Protein 6MRO (pdb70)

B-factor: mean 30.28, std 10.85, range [14.59, 84.34]

Radius of gyration: 15.52 Å; Cα contacts (8 Å, |Δi|>4): 409; chains: 1; bounding box: 37×38×37 Å

Nearest PDB structures (foldseek):
  6mro-assembly1_A  TM=1.005E+00  e=1.263E-43  Methanosarcina acetivorans C2A
  8gdu-assembly1_A  TM=9.891E-01  e=3.083E-35  Methanosarcina acetivorans C2A
  4nec-assembly4_D  TM=8.904E-01  e=1.728E-18  Streptomyces lasalocidi
  4nec-assembly3_C  TM=8.830E-01  e=1.356E-18  Streptomyces lasalocidi
  7qos-assembly2_B  TM=8.109E-01  e=2.932E-10  Aquifex aeolicus VF5

InterPro domains:
  IPR008854 TPMT family [PS51585] (1-195)
  IPR029063 S-adenosyl-L-methionine-dependent methyltransferase superfamily [G3DSA:3.40.50.150] (1-187)
  IPR029063 S-adenosyl-L-methionine-dependent methyltransferase superfamily [SSF53335] (2-174)
  IPR041698 Methyltransferase domain 25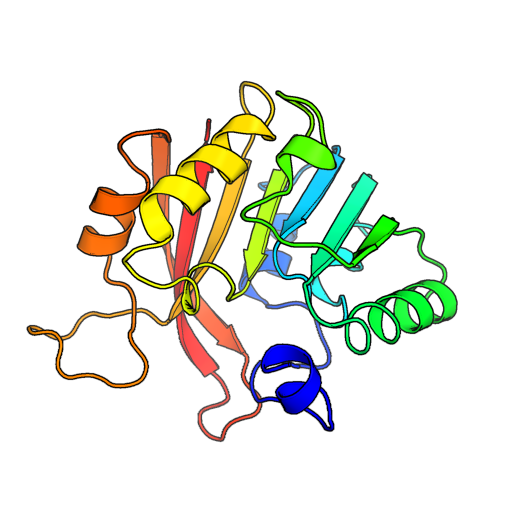 [PF13649] (37-132)

Secondary structure (DSSP, 8-state):
-HHHHHTSS--TT--SS--HHHHHHHHTT-S-SSEEEEET-TTSHHHHHHHTTT-EEEEEES-HHHHHHHHHHHHHTT---EEEE--GGGGGGTS-SS-EEEEEEESSGGGS-HHHHHHHHHHHHHHEEEEEEEEEEEEB--SSSS--SS--B-HHHHHHHHTTTSEEEEEEEEEEE-SSSS-EEEEEEEEEE-

Sequence (194 aa):
MFWDEVYKGTPPWDIDDHPQPAFQALIESGEIRPGRALDIGCGRGENAIMMLLAKKNGCDVTGIDLAKRAISSDAKAKAIERHVKVNFIVGNVLEMDQLFTEDEFDIVIDSGLFHVITDEEERLLFTRHVHKVLKEEGGKYFMLCFSDKEPGEYELPRRRASKAEIESTFSSPLFNIIYIKDVIFDSLLNPGRRQAYLLSATK

Structure (mmCIF, N/CA/C/O backbone):
data_6MRO
#
_entry.id   6MRO
#
_cell.length_a   40.990
_cell.length_b   40.990
_cell.length_c   104.850
_cell.angle_alpha   90.00
_cell.angle_beta   90.00
_cell.angle_gamma   90.00
#
_symmetry.space_group_name_H-M   'P 43'
#
loop_
_entity.id
_entity.type
_entity.pdbx_description
1 polymer 'methyl transferase from Methanosarcina acetivorans'
2 non-polymer S-ADENOSYL-L-HOMOCYSTEINE
3 non-polymer 'CALCIUM ION'
4 non-polymer 'CHLORIDE ION'
5 water water
#
loop_
_atom_site.group_PDB
_atom_site.id
_atom_site.type_symbol
_atom_site.label_atom_id
_atom_site.label_alt_id
_atom_site.label_comp_id
_atom_site.label_asym_id
_atom_site.label_entity_id
_atom_site.label_seq_id
_atom_site.pdbx_PDB_ins_code
_atom_site.Cartn_x
_atom_site.Cartn_y
_atom_site.Cartn_z
_atom_site.occupancy
_atom_site.B_iso_or_equiv
_atom_site.auth_seq_id
_atom_site.auth_comp_id
_atom_site.auth_asym_id
_atom_site.auth_atom_id
_atom_site.pdbx_PDB_model_num
ATOM 1 N N . MET A 1 1 ? 33.219 1.877 11.984 1.00 38.26 1 MET A N 1
ATOM 2 C CA . MET A 1 1 ? 32.156 1.188 12.654 1.00 37.83 1 MET A CA 1
ATOM 3 C C . MET A 1 1 ? 32.043 -0.234 12.198 1.00 35.38 1 MET A C 1
ATOM 4 O O . MET A 1 1 ? 32.714 -0.613 1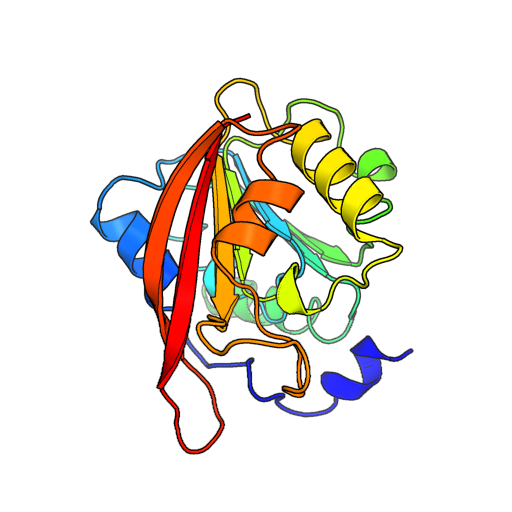1.288 1.00 33.76 1 MET A O 1
ATOM 9 N N . PHE A 1 2 ? 30.905 -0.796 12.529 1.00 33.43 2 PHE A N 1
ATOM 10 C CA . PHE A 1 2 ? 30.692 -2.224 12.298 1.00 32.19 2 PHE A CA 1
ATOM 11 C C . PHE A 1 2 ? 30.822 -2.634 10.832 1.00 31.54 2 PHE A C 1
ATOM 12 O O . PHE A 1 2 ? 31.508 -3.609 10.500 1.00 29.28 2 PHE A O 1
ATOM 20 N N . TRP A 1 3 ? 30.166 -1.905 9.937 1.00 26.06 3 TRP A N 1
ATOM 21 C CA . TRP A 1 3 ? 30.193 -2.302 8.543 1.00 22.27 3 TRP A CA 1
ATOM 2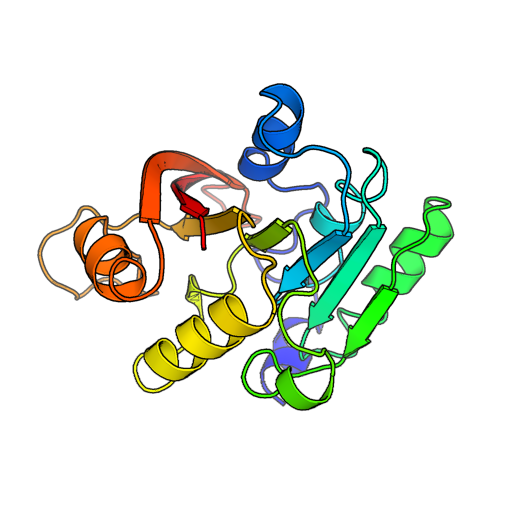2 C C . TRP A 1 3 ? 31.512 -1.983 7.852 1.00 22.62 3 TRP A C 1
ATOM 23 O O . TRP A 1 3 ? 31.868 -2.678 6.897 1.00 24.40 3 TRP A O 1
ATOM 34 N N . ASP A 1 4 ? 32.270 -0.988 8.323 1.00 24.08 4 ASP A N 1
ATOM 35 C CA . ASP A 1 4 ? 33.627 -0.854 7.809 1.00 24.58 4 ASP A CA 1
ATOM 36 C C . ASP A 1 4 ? 34.472 -2.069 8.172 1.00 25.59 4 ASP A C 1
ATOM 37 O O . ASP A 1 4 ? 35.343 -2.480 7.395 1.00 24.91 4 ASP A O 1
ATOM 42 N N . GLU A 1 5 ? 34.229 -2.660 9.344 1.00 26.52 5 GLU A N 1
ATOM 43 C CA . GLU A 1 5 ? 35.044 -3.793 9.775 1.00 29.91 5 GLU A CA 1
ATOM 44 C C . GLU A 1 5 ? 34.866 -4.992 8.848 1.00 28.93 5 GLU A C 1
ATOM 45 O O . GLU A 1 5 ? 35.842 -5.664 8.489 1.00 25.05 5 GLU A O 1
ATOM 51 N N . VAL A 1 6 ? 33.626 -5.284 8.451 1.00 25.32 6 VAL A N 1
ATOM 52 C CA . VAL A 1 6 ? 33.405 -6.485 7.663 1.00 23.86 6 VAL A CA 1
ATOM 53 C C . VAL A 1 6 ? 33.970 -6.351 6.258 1.00 22.79 6 VAL A C 1
ATOM 54 O O . VAL A 1 6 ? 34.301 -7.364 5.634 1.00 25.26 6 VAL A O 1
ATOM 58 N N . TYR A 1 7 ? 34.157 -5.135 5.753 1.00 22.06 7 TYR A N 1
ATOM 59 C CA . TYR A 1 7 ? 34.725 -4.981 4.421 1.00 21.92 7 TYR A CA 1
ATOM 60 C C . TYR A 1 7 ? 36.245 -4.871 4.433 1.00 24.52 7 TYR A C 1
ATOM 61 O O . TYR A 1 7 ? 36.844 -4.587 3.389 1.00 23.56 7 TYR A O 1
ATOM 70 N N . LYS A 1 8 ? 36.877 -5.140 5.580 1.00 24.49 8 LYS A N 1
ATOM 71 C CA . LYS A 1 8 ? 38.327 -5.329 5.667 1.00 25.90 8 LYS A CA 1
ATOM 72 C C . LYS A 1 8 ? 38.666 -6.762 5.243 1.00 33.36 8 LYS A C 1
ATOM 73 O O . LYS A 1 8 ? 39.120 -7.603 6.021 1.00 31.47 8 LYS A O 1
ATOM 79 N N . GLY A 1 9 ? 38.437 -7.033 3.963 1.00 36.85 9 GLY A N 1
ATOM 80 C CA . GLY A 1 9 ? 38.503 -8.385 3.449 1.00 35.87 9 GLY A CA 1
ATOM 81 C C . GLY A 1 9 ? 37.287 -8.663 2.588 1.00 35.80 9 GLY A C 1
ATOM 82 O O . GLY A 1 9 ? 36.702 -7.733 2.031 1.00 29.47 9 GLY A O 1
ATOM 83 N N . THR A 1 10 ? 36.883 -9.928 2.491 1.00 31.26 10 THR A N 1
ATOM 84 C CA . THR A 1 10 ? 35.827 -10.352 1.575 1.00 24.77 10 THR A CA 1
ATOM 85 C C . THR A 1 10 ? 34.799 -11.149 2.367 1.00 23.39 10 THR A C 1
ATOM 86 O O . THR A 1 10 ? 34.987 -12.358 2.594 1.00 24.67 10 THR A O 1
ATOM 90 N N . PRO A 1 11 ? 33.706 -10.520 2.786 1.00 21.25 11 PRO A N 1
ATOM 91 C CA . PRO A 1 11 ? 32.702 -11.210 3.608 1.00 20.22 11 PRO A CA 1
ATOM 92 C C . PRO A 1 11 ? 31.918 -12.211 2.779 1.00 19.38 11 PRO A C 1
ATOM 93 O O . PRO A 1 11 ? 31.961 -12.170 1.542 1.00 19.10 11 PRO A O 1
ATOM 97 N N . PRO A 1 12 ? 31.177 -13.114 3.425 1.00 20.40 12 PRO A N 1
ATOM 98 C CA . PRO A 1 12 ? 30.624 -14.273 2.698 1.00 21.35 12 PRO A CA 1
ATOM 99 C C . PRO A 1 12 ? 29.652 -13.939 1.584 1.00 21.86 12 PRO A C 1
ATOM 100 O O . PRO A 1 12 ? 29.542 -14.727 0.634 1.00 22.22 12 PRO A O 1
ATOM 104 N N . TRP A 1 13 ? 28.939 -12.808 1.660 1.00 17.49 13 TRP A N 1
ATOM 105 C CA . TRP A 1 13 ? 28.013 -12.420 0.596 1.00 16.79 13 TRP A CA 1
ATOM 106 C C . TRP A 1 13 ? 28.713 -11.738 -0.575 1.00 19.13 13 TRP A C 1
ATOM 107 O O . TRP A 1 13 ? 28.069 -11.479 -1.606 1.00 17.63 13 TRP A O 1
ATOM 118 N N . ASP A 1 14 ? 30.006 -11.431 -0.442 1.00 18.80 14 ASP A N 1
ATOM 119 C CA . ASP A 1 14 ? 30.678 -10.543 -1.386 1.00 18.29 14 ASP A CA 1
ATOM 120 C C . ASP A 1 14 ? 31.194 -11.340 -2.585 1.00 18.24 14 ASP A C 1
ATOM 121 O O . ASP A 1 14 ? 32.388 -11.451 -2.843 1.00 21.63 14 ASP A O 1
ATOM 126 N N . ILE A 1 15 ? 30.237 -11.903 -3.333 1.00 19.69 15 ILE A N 1
ATOM 127 C CA . ILE A 1 15 ? 30.561 -12.712 -4.503 1.00 20.80 15 ILE A CA 1
ATOM 128 C C . ILE A 1 15 ? 30.982 -11.820 -5.667 1.00 19.03 15 ILE A C 1
ATOM 129 O O . ILE A 1 15 ? 30.693 -10.621 -5.708 1.00 23.74 15 ILE A O 1
ATOM 134 N N A ASP A 1 16 ? 31.678 -12.425 -6.633 0.80 22.39 16 ASP A N 1
ATOM 135 N N B ASP A 1 16 ? 31.677 -12.432 -6.632 0.20 21.82 16 ASP A N 1
ATOM 136 C CA A ASP A 1 16 ? 32.259 -11.712 -7.762 0.80 23.36 16 ASP A CA 1
ATOM 137 C CA B ASP A 1 16 ? 32.269 -11.750 -7.776 0.20 23.71 16 ASP A CA 1
ATOM 138 C C A ASP A 1 16 ? 31.322 -11.641 -8.958 0.80 23.08 16 ASP A C 1
ATOM 139 C C B ASP A 1 16 ? 31.320 -11.644 -8.963 0.20 22.40 16 ASP A C 1
ATOM 140 O O A ASP A 1 16 ? 31.790 -11.527 -10.095 0.80 22.53 16 ASP A O 1
ATOM 141 O O B ASP A 1 16 ? 31.781 -11.496 -10.100 0.20 22.77 16 ASP A O 1
ATOM 150 N N . HIS A 1 17 ? 30.016 -11.726 -8.730 1.00 20.63 17 HIS A N 1
ATOM 151 C CA . HIS A 1 17 ? 29.033 -11.669 -9.800 1.00 22.72 17 HIS A CA 1
ATOM 152 C C . HIS A 1 17 ? 27.713 -11.209 -9.192 1.00 18.57 17 HIS A C 1
ATOM 153 O O . HIS A 1 17 ? 27.553 -11.217 -7.966 1.00 18.98 17 HIS A O 1
ATOM 160 N N . PRO A 1 18 ? 26.754 -10.787 -10.013 1.00 19.08 18 PRO A N 1
ATOM 161 C CA . PRO A 1 18 ? 25.428 -10.473 -9.473 1.00 18.01 18 PRO A CA 1
ATOM 162 C C . PRO A 1 18 ? 24.789 -11.729 -8.915 1.00 17.96 18 PRO A C 1
ATOM 163 O O . PRO A 1 18 ? 25.089 -12.839 -9.349 1.00 18.30 18 PRO A O 1
ATOM 167 N N . GLN A 1 19 ? 23.902 -11.547 -7.938 1.00 18.53 19 GLN A N 1
ATOM 168 C CA . GLN A 1 19 ? 23.151 -12.686 -7.430 1.00 16.50 19 GLN A CA 1
ATOM 169 C C . GLN A 1 19 ? 22.277 -13.270 -8.539 1.00 17.25 19 GLN A C 1
ATOM 170 O O . GLN A 1 19 ? 21.613 -12.521 -9.265 1.00 19.36 19 GLN A O 1
ATOM 176 N N . PRO A 1 20 ? 22.245 -14.596 -8.685 1.00 17.96 20 PRO A N 1
ATOM 177 C CA . PRO A 1 20 ? 21.430 -15.179 -9.762 1.00 21.31 20 PRO A CA 1
ATOM 178 C C . PRO A 1 20 ? 19.965 -14.799 -9.682 1.00 21.97 20 PRO A C 1
ATOM 179 O O . PRO A 1 20 ? 19.336 -14.607 -10.731 1.00 21.44 20 PRO A O 1
ATOM 183 N N . ALA A 1 21 ? 19.407 -14.649 -8.478 1.00 19.95 21 ALA A N 1
ATOM 184 C CA . ALA A 1 21 ? 17.991 -14.295 -8.376 1.00 23.79 21 ALA A CA 1
ATOM 185 C C . ALA A 1 21 ? 17.707 -12.961 -9.052 1.00 21.90 21 ALA A C 1
ATOM 186 O O . ALA A 1 21 ? 16.659 -12.786 -9.684 1.00 21.47 21 ALA A O 1
ATOM 188 N N . PHE A 1 22 ? 18.641 -12.008 -8.951 1.00 17.68 22 PHE A N 1
ATOM 189 C CA . PHE A 1 22 ? 18.430 -10.720 -9.603 1.00 19.14 22 PHE A CA 1
ATOM 190 C C . PHE A 1 22 ? 18.747 -10.775 -11.096 1.00 21.80 22 PHE A C 1
ATOM 191 O O . PHE A 1 22 ? 18.075 -10.101 -11.886 1.00 21.12 22 PHE A O 1
ATOM 199 N N . GLN A 1 23 ? 19.743 -11.570 -11.505 1.00 20.29 23 GLN A N 1
ATOM 200 C CA . GLN A 1 23 ? 19.962 -11.797 -12.933 1.00 21.83 23 GLN A CA 1
ATOM 201 C C . GLN A 1 23 ? 18.721 -12.394 -13.583 1.00 19.73 23 GLN A C 1
ATOM 202 O O . GLN A 1 23 ? 18.366 -12.042 -14.718 1.00 22.71 23 GLN A O 1
ATOM 208 N N . ALA A 1 24 ? 18.023 -13.265 -12.855 1.00 19.70 24 ALA A N 1
ATOM 209 C CA . ALA A 1 24 ? 16.844 -13.925 -13.403 1.00 21.72 24 ALA A CA 1
ATOM 210 C C . ALA A 1 24 ? 15.680 -12.953 -13.550 1.00 22.64 24 ALA A C 1
ATOM 211 O O . ALA A 1 24 ? 14.818 -13.146 -14.417 1.00 22.32 24 ALA A O 1
ATOM 213 N N . LEU A 1 25 ? 15.640 -11.912 -12.710 1.00 20.28 25 LEU A N 1
ATOM 214 C CA . LEU A 1 25 ? 14.617 -10.878 -12.844 1.00 20.64 25 LEU A CA 1
ATOM 215 C C . LEU A 1 25 ? 14.810 -10.086 -14.124 1.00 20.38 25 LEU A C 1
ATOM 216 O O . LEU A 1 25 ? 13.839 -9.582 -14.698 1.00 21.05 25 LEU A O 1
ATOM 221 N N . ILE A 1 26 ? 16.050 -9.964 -14.585 1.00 19.87 26 ILE A N 1
ATOM 222 C CA . ILE A 1 26 ? 16.273 -9.368 -15.893 1.00 22.22 26 ILE A CA 1
ATOM 223 C C . ILE A 1 26 ? 15.805 -10.320 -16.986 1.00 22.16 26 ILE A C 1
ATOM 224 O O . ILE A 1 26 ? 15.069 -9.926 -17.900 1.00 23.08 26 ILE A O 1
ATOM 229 N N . GLU A 1 27 ? 16.200 -11.594 -16.883 1.00 22.99 27 GLU A N 1
ATOM 230 C CA . GLU A 1 27 ? 15.825 -12.580 -17.890 1.00 30.14 27 GLU A CA 1
ATOM 231 C C . GLU A 1 27 ? 14.318 -12.730 -18.011 1.00 28.37 27 GLU A C 1
ATOM 232 O O . GLU A 1 27 ? 13.815 -13.023 -19.098 1.00 27.33 27 GLU A O 1
ATOM 238 N N . SER A 1 28 ? 13.584 -12.567 -16.913 1.00 23.88 28 SER A N 1
ATOM 239 C CA . SER A 1 28 ? 12.147 -12.824 -16.939 1.00 24.66 28 SER A CA 1
ATOM 240 C C . SER A 1 28 ? 11.340 -11.613 -17.376 1.00 24.84 28 SER A C 1
ATOM 241 O O . SER A 1 28 ? 10.119 -11.724 -17.505 1.00 26.42 28 SER A O 1
ATOM 244 N N . GLY A 1 29 ? 11.985 -10.475 -17.625 1.00 24.21 29 GLY A N 1
ATOM 245 C CA . GLY A 1 29 ? 11.274 -9.259 -17.970 1.00 24.42 29 GLY A CA 1
ATOM 246 C C . GLY A 1 29 ? 10.686 -8.517 -16.790 1.00 23.40 29 GLY A C 1
ATOM 247 O O . GLY A 1 29 ? 9.927 -7.560 -16.994 1.00 24.40 29 GLY A O 1
ATOM 248 N N . GLU A 1 30 ? 11.002 -8.931 -15.561 1.00 22.32 30 GLU A N 1
ATOM 249 C CA . GLU A 1 30 ? 10.394 -8.303 -14.391 1.00 21.63 30 GLU A CA 1
ATOM 250 C C . GLU A 1 30 ? 11.073 -6.994 -14.024 1.00 22.24 30 GLU A C 1
ATOM 251 O O . GLU A 1 30 ? 10.427 -6.089 -13.473 1.00 22.21 30 GLU A O 1
ATOM 257 N N . ILE A 1 31 ? 12.371 -6.888 -14.281 1.00 22.82 31 ILE A N 1
ATOM 258 C CA . ILE A 1 31 ? 13.102 -5.642 -14.092 1.00 22.18 31 ILE A CA 1
ATOM 259 C C . ILE A 1 31 ? 13.224 -5.006 -15.468 1.00 26.08 31 ILE A C 1
ATOM 260 O O . ILE A 1 31 ? 13.869 -5.554 -16.371 1.00 23.96 31 ILE A O 1
ATOM 265 N N . ARG A 1 32 ? 12.540 -3.881 -15.645 1.00 23.89 32 ARG A N 1
ATOM 266 C CA . ARG A 1 32 ? 12.480 -3.140 -16.888 1.00 23.03 32 ARG A CA 1
ATOM 267 C C . ARG A 1 32 ? 13.184 -1.809 -16.708 1.00 21.42 32 ARG A C 1
ATOM 268 O O . ARG A 1 32 ? 13.305 -1.325 -15.581 1.00 23.91 32 ARG A O 1
ATOM 276 N N . PRO A 1 33 ? 13.680 -1.196 -17.782 1.00 22.18 33 PRO A N 1
ATOM 277 C CA . PRO A 1 33 ? 14.437 0.057 -17.630 1.00 22.00 33 PRO A CA 1
ATOM 278 C C . PRO A 1 33 ? 13.663 1.110 -16.850 1.00 22.87 33 PRO A C 1
ATOM 279 O O . PRO A 1 33 ? 12.481 1.367 -17.110 1.00 25.61 33 PRO A O 1
ATOM 283 N N . GLY A 1 34 ? 14.342 1.692 -15.869 1.00 22.46 34 GLY A N 1
ATOM 284 C CA . GLY A 1 34 ? 13.812 2.800 -15.093 1.00 21.24 34 GLY A CA 1
ATOM 285 C C . GLY A 1 34 ? 14.870 3.223 -14.094 1.00 21.68 34 GLY A C 1
ATOM 286 O O . GLY A 1 34 ? 16.030 2.807 -14.189 1.00 20.52 34 GLY A O 1
ATOM 287 N N . ARG A 1 35 ? 14.463 4.022 -13.110 1.00 20.50 35 ARG A N 1
ATOM 288 C CA . ARG A 1 35 ? 15.388 4.466 -12.070 1.00 20.86 35 ARG A CA 1
ATOM 289 C C . ARG A 1 35 ? 15.400 3.439 -10.943 1.00 20.53 35 ARG A C 1
ATOM 290 O O . ARG A 1 35 ? 14.349 3.097 -10.401 1.00 21.67 35 ARG A O 1
ATOM 298 N N . ALA A 1 36 ? 16.587 2.948 -10.588 1.00 19.44 36 ALA A N 1
ATOM 299 C CA . ALA A 1 36 ? 16.678 1.838 -9.645 1.00 19.26 36 ALA A CA 1
ATOM 300 C C . ALA A 1 36 ? 17.583 2.211 -8.483 1.00 20.51 36 ALA A C 1
ATOM 301 O O . ALA A 1 36 ? 18.612 2.860 -8.682 1.00 21.84 36 ALA A O 1
ATOM 303 N N . LEU A 1 37 ? 17.200 1.782 -7.279 1.00 16.90 37 LEU A N 1
ATOM 304 C CA . LEU A 1 37 ? 18.022 1.941 -6.082 1.00 16.71 37 LEU A CA 1
ATOM 305 C C . LEU A 1 37 ? 18.392 0.574 -5.511 1.00 16.01 37 LEU A C 1
ATOM 306 O O . LEU A 1 37 ? 17.516 -0.252 -5.251 1.00 16.16 37 LEU A O 1
ATOM 311 N N . ASP A 1 38 ? 19.676 0.345 -5.291 1.00 17.78 38 ASP A N 1
ATOM 312 C CA . ASP A 1 38 ? 20.143 -0.872 -4.631 1.00 17.12 38 ASP A CA 1
ATOM 313 C C . ASP A 1 38 ? 20.483 -0.473 -3.199 1.00 15.98 38 ASP A C 1
ATOM 314 O O . ASP A 1 38 ? 21.468 0.231 -2.973 1.00 15.98 38 ASP A O 1
ATOM 319 N N . ILE A 1 39 ? 19.641 -0.879 -2.233 1.00 16.94 39 ILE A N 1
ATOM 320 C CA . ILE A 1 39 ? 19.834 -0.484 -0.838 1.00 15.93 39 ILE A CA 1
ATOM 321 C C . ILE A 1 39 ? 20.771 -1.487 -0.170 1.00 16.71 39 ILE A C 1
ATOM 322 O O . ILE A 1 39 ? 20.584 -2.705 -0.283 1.00 16.12 39 ILE A O 1
ATOM 327 N N . GLY A 1 40 ? 21.806 -0.977 0.496 1.00 16.39 40 GLY A N 1
ATOM 328 C CA . GLY A 1 40 ? 22.841 -1.846 1.032 1.00 15.94 40 GLY A CA 1
ATOM 329 C C . GLY A 1 40 ? 23.592 -2.537 -0.089 1.00 15.46 40 GLY A C 1
ATOM 330 O O . GLY A 1 40 ? 23.740 -3.759 -0.081 1.00 16.88 40 GLY A O 1
ATOM 331 N N . CYS A 1 41 ? 24.077 -1.753 -1.052 1.00 15.57 41 CYS A N 1
ATOM 332 C CA . CYS A 1 41 ? 24.562 -2.296 -2.310 1.00 15.31 41 CYS A CA 1
ATOM 333 C C . CYS A 1 41 ? 25.924 -2.980 -2.205 1.00 16.42 41 CYS A C 1
ATOM 334 O O . CYS A 1 41 ? 26.334 -3.632 -3.172 1.00 17.29 41 CYS A O 1
ATOM 337 N N . GLY A 1 42 ? 26.638 -2.826 -1.098 1.00 16.14 42 GLY A N 1
ATOM 338 C CA . GLY A 1 42 ? 27.933 -3.487 -1.005 1.00 19.67 42 GLY A CA 1
ATOM 339 C C . GLY A 1 42 ? 28.873 -3.044 -2.110 1.00 16.73 42 GLY A C 1
ATOM 340 O O . GLY A 1 42 ? 28.894 -1.874 -2.508 1.00 18.46 42 GLY A O 1
ATOM 341 N N . ARG A 1 43 ? 29.666 -3.993 -2.622 1.00 18.25 43 ARG A N 1
ATOM 342 C CA . ARG A 1 43 ? 30.667 -3.708 -3.648 1.00 17.62 43 ARG A CA 1
ATOM 343 C C . ARG A 1 43 ? 30.095 -3.709 -5.065 1.00 17.41 43 ARG A C 1
ATOM 344 O O . ARG A 1 43 ? 30.869 -3.798 -6.030 1.00 18.09 43 ARG A O 1
ATOM 352 N N . GLY A 1 44 ? 28.763 -3.637 -5.208 1.00 16.68 44 GLY A N 1
ATOM 353 C CA . GLY A 1 44 ? 28.140 -3.114 -6.414 1.00 16.86 44 GLY A CA 1
ATOM 354 C C . GLY A 1 44 ? 27.826 -4.070 -7.549 1.00 19.12 44 GLY A C 1
ATOM 355 O O . GLY A 1 44 ? 27.444 -3.597 -8.626 1.00 18.74 44 GLY A O 1
ATOM 356 N N . GLU A 1 45 ? 27.936 -5.391 -7.350 1.00 17.43 45 GLU A N 1
ATOM 357 C CA . GLU A 1 45 ? 27.701 -6.318 -8.462 1.00 17.27 45 GLU A CA 1
ATOM 358 C C . GLU A 1 45 ? 26.272 -6.212 -9.005 1.00 17.11 45 GLU A C 1
ATOM 359 O O . GLU A 1 45 ? 26.065 -6.081 -10.219 1.00 16.98 45 GLU A O 1
ATOM 365 N N . ASN A 1 46 ? 25.271 -6.249 -8.126 1.00 15.79 46 ASN A N 1
ATOM 366 C CA . ASN A 1 46 ? 23.896 -6.185 -8.618 1.00 15.59 46 ASN A CA 1
ATOM 367 C C . ASN A 1 46 ? 23.600 -4.827 -9.237 1.00 17.45 46 ASN A C 1
AT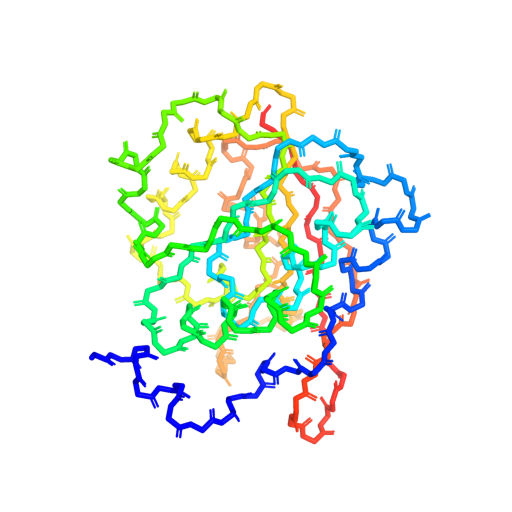OM 368 O O . ASN A 1 46 ? 22.888 -4.736 -10.245 1.00 17.04 46 ASN A O 1
ATOM 373 N N . ALA A 1 47 ? 24.139 -3.762 -8.644 1.00 16.38 47 ALA A N 1
ATOM 374 C CA . ALA A 1 47 ? 23.870 -2.419 -9.147 1.00 16.13 47 ALA A CA 1
ATOM 375 C C . ALA A 1 47 ? 24.453 -2.238 -10.537 1.00 16.90 47 ALA A C 1
ATOM 376 O O . ALA A 1 47 ? 23.797 -1.686 -11.428 1.00 17.97 47 ALA A O 1
ATOM 378 N N . ILE A 1 48 ? 25.674 -2.734 -10.749 1.00 17.21 48 ILE A N 1
ATOM 379 C CA . ILE A 1 48 ? 26.297 -2.643 -12.063 1.00 21.43 48 ILE A CA 1
ATOM 380 C C . ILE A 1 48 ? 25.506 -3.456 -13.077 1.00 21.50 48 ILE A C 1
ATOM 381 O O . ILE A 1 48 ? 25.320 -3.041 -14.225 1.00 21.21 48 ILE A O 1
ATOM 386 N N . MET A 1 49 ? 25.005 -4.615 -12.666 1.00 19.55 49 MET A N 1
ATOM 387 C CA A MET A 1 49 ? 24.209 -5.426 -13.579 0.50 21.85 49 MET A CA 1
ATOM 388 C CA B MET A 1 49 ? 24.209 -5.423 -13.586 0.50 21.83 49 MET A CA 1
ATOM 389 C C . MET A 1 49 ? 22.970 -4.664 -14.046 1.00 19.48 49 MET A C 1
ATOM 390 O O . MET A 1 49 ? 22.642 -4.658 -15.243 1.00 21.09 49 MET A O 1
ATOM 399 N N . LEU A 1 50 ? 22.268 -4.018 -13.120 1.00 20.22 50 LEU A N 1
ATOM 400 C CA A LEU A 1 50 ? 21.087 -3.241 -13.496 0.80 19.70 50 LEU A CA 1
ATOM 401 C CA B LEU A 1 50 ? 21.086 -3.261 -13.518 0.20 20.26 50 LEU A CA 1
ATOM 402 C C . LEU A 1 50 ? 21.461 -2.114 -14.445 1.00 20.97 50 LEU A C 1
ATOM 403 O O . LEU A 1 50 ? 20.741 -1.829 -15.408 1.00 19.14 50 LEU A O 1
ATOM 412 N N . ALA A 1 51 ? 22.601 -1.463 -14.179 1.00 18.56 51 ALA A N 1
ATOM 413 C CA . ALA A 1 51 ? 23.080 -0.387 -15.036 1.00 19.47 51 ALA A CA 1
ATOM 414 C C . ALA A 1 51 ? 23.406 -0.890 -16.434 1.00 24.81 51 ALA A C 1
ATOM 415 O O . ALA A 1 51 ? 23.147 -0.196 -17.423 1.00 24.49 51 ALA A O 1
ATOM 417 N N A LYS A 1 52 ? 23.975 -2.096 -16.550 0.50 24.16 52 LYS A N 1
ATOM 418 N N B LYS A 1 52 ? 23.978 -2.097 -16.544 0.50 24.15 52 LYS A N 1
ATOM 419 C CA A LYS A 1 52 ? 24.271 -2.656 -17.866 0.50 24.11 52 LYS A CA 1
ATOM 420 C CA B LYS A 1 52 ? 24.259 -2.659 -17.862 0.50 24.12 52 LYS A CA 1
ATOM 421 C C A LYS A 1 52 ? 23.028 -3.177 -18.575 0.50 25.20 52 LYS A C 1
ATOM 422 C C B LYS A 1 52 ? 22.975 -2.934 -18.629 0.50 25.08 52 LYS A C 1
ATOM 423 O O A LYS A 1 52 ? 23.125 -3.601 -19.731 0.50 26.77 52 LYS A O 1
ATOM 424 O O B LYS A 1 52 ? 22.980 -2.942 -19.866 0.50 26.01 52 LYS A O 1
ATOM 435 N N . ASN A 1 53 ? 21.873 -3.163 -17.918 1.00 23.78 53 ASN A N 1
ATOM 436 C CA . ASN A 1 53 ? 20.617 -3.580 -18.522 1.00 21.79 53 ASN A CA 1
ATOM 437 C C . ASN A 1 53 ? 19.585 -2.457 -18.551 1.00 27.22 53 ASN A C 1
ATOM 438 O O . ASN A 1 53 ? 18.385 -2.687 -18.380 1.00 31.87 53 ASN A O 1
ATOM 443 N N . GLY A 1 54 ? 20.046 -1.230 -18.767 1.00 24.47 54 GLY A N 1
ATOM 444 C CA . GLY A 1 54 ? 19.168 -0.132 -19.126 1.00 26.06 54 GLY A CA 1
ATOM 445 C C . GLY A 1 54 ? 18.558 0.659 -17.992 1.00 25.85 54 GLY A C 1
ATOM 446 O O . GLY A 1 54 ? 17.682 1.493 -18.254 1.00 28.79 54 GLY A O 1
ATOM 447 N N . CYS A 1 55 ? 18.982 0.441 -16.748 1.00 23.84 55 CYS A N 1
ATOM 448 C CA . CYS A 1 55 ? 18.462 1.196 -15.615 1.00 22.68 55 CYS A CA 1
ATOM 449 C C . CYS A 1 55 ? 19.395 2.352 -15.251 1.00 23.16 55 CYS A C 1
ATOM 450 O O . CYS A 1 55 ? 20.602 2.297 -15.491 1.00 23.48 55 CYS A O 1
ATOM 453 N N . ASP A 1 56 ? 18.813 3.412 -14.685 1.00 21.04 56 ASP A N 1
ATOM 454 C CA . ASP A 1 56 ? 19.576 4.496 -14.057 1.00 22.09 56 ASP A CA 1
ATOM 455 C C . ASP A 1 56 ? 19.753 4.122 -12.594 1.00 21.56 56 ASP A C 1
ATOM 456 O O . ASP A 1 56 ? 18.797 4.198 -11.819 1.00 21.16 56 ASP A O 1
ATOM 461 N N . VAL A 1 57 ? 20.963 3.730 -12.197 1.00 18.96 57 VAL A N 1
ATOM 462 C CA . VAL A 1 57 ? 21.155 3.033 -10.930 1.00 18.10 57 VAL A CA 1
ATOM 463 C C . VAL A 1 57 ? 21.814 3.939 -9.904 1.00 20.69 57 VAL A C 1
ATOM 464 O O . VAL A 1 57 ? 22.812 4.612 -10.195 1.00 18.89 57 VAL A O 1
ATOM 468 N N . THR A 1 58 ? 21.250 3.932 -8.699 1.00 17.91 58 THR A N 1
ATOM 469 C CA . THR A 1 58 ? 21.874 4.464 -7.495 1.00 20.73 58 THR A CA 1
ATOM 470 C C . THR A 1 58 ? 22.083 3.321 -6.515 1.00 18.34 58 THR A C 1
ATOM 471 O O . THR A 1 58 ? 21.199 2.483 -6.336 1.00 16.77 58 THR A O 1
ATOM 475 N N . GLY A 1 59 ? 23.263 3.275 -5.898 1.00 17.79 59 GLY A N 1
ATOM 476 C CA . GLY A 1 59 ? 23.504 2.309 -4.844 1.00 19.29 59 GLY A CA 1
ATOM 477 C C . GLY A 1 59 ? 23.908 3.003 -3.561 1.00 20.44 59 GLY A C 1
ATOM 478 O O . GLY A 1 59 ? 24.736 3.915 -3.595 1.00 23.85 59 GLY A O 1
ATOM 479 N N . ILE A 1 60 ? 23.340 2.595 -2.429 1.00 17.22 60 ILE A N 1
ATOM 480 C CA . ILE A 1 60 ? 23.609 3.222 -1.142 1.00 17.93 60 ILE A CA 1
ATOM 481 C C . ILE A 1 60 ? 24.095 2.162 -0.159 1.00 17.64 60 ILE A C 1
ATOM 482 O O . ILE A 1 60 ? 23.572 1.040 -0.117 1.00 17.83 60 ILE A O 1
ATOM 487 N N . ASP A 1 61 ? 25.129 2.502 0.610 1.00 21.62 61 ASP A N 1
ATOM 488 C CA . ASP A 1 61 ? 25.649 1.570 1.602 1.00 20.31 61 ASP A CA 1
ATOM 489 C C . ASP A 1 61 ? 26.336 2.370 2.696 1.00 20.51 61 ASP A C 1
ATOM 490 O O . ASP A 1 61 ? 26.884 3.443 2.440 1.00 23.49 61 ASP A O 1
ATOM 495 N N . LEU A 1 62 ? 26.307 1.822 3.913 1.00 21.76 62 LEU A N 1
ATOM 496 C CA . LEU A 1 62 ? 26.949 2.470 5.058 1.00 23.70 62 LEU A CA 1
ATOM 497 C C . LEU A 1 62 ? 28.473 2.447 4.963 1.00 22.42 62 LEU A C 1
ATOM 498 O O . LEU A 1 62 ? 29.139 3.349 5.479 1.00 24.60 62 LEU A O 1
ATOM 503 N N . ALA A 1 63 ? 29.041 1.447 4.308 1.00 22.20 63 ALA A N 1
ATOM 504 C CA . ALA A 1 63 ? 30.481 1.202 4.357 1.00 21.89 63 ALA A CA 1
ATOM 505 C C . ALA A 1 63 ? 31.177 1.981 3.251 1.00 21.74 63 ALA A C 1
ATOM 506 O O . ALA A 1 63 ? 30.976 1.691 2.071 1.00 21.07 63 ALA A O 1
ATOM 508 N N . LYS A 1 64 ? 32.030 2.947 3.623 1.00 23.69 64 LYS A N 1
ATOM 509 C CA . LYS A 1 64 ? 32.746 3.694 2.598 1.00 25.86 64 LYS A CA 1
ATOM 510 C C . LYS A 1 64 ? 33.649 2.786 1.779 1.00 26.41 64 LYS A C 1
ATOM 511 O O . LYS A 1 64 ? 33.822 3.003 0.575 1.00 28.49 64 LYS A O 1
ATOM 517 N N . ARG A 1 65 ? 34.248 1.772 2.414 1.00 23.97 65 ARG A N 1
ATOM 518 C CA . ARG A 1 65 ? 35.109 0.852 1.676 1.00 28.42 65 ARG A CA 1
ATOM 519 C C . ARG A 1 65 ? 34.336 0.132 0.577 1.00 24.68 65 ARG A C 1
ATOM 520 O O . ARG A 1 65 ? 34.823 -0.001 -0.554 1.00 24.16 65 ARG A O 1
ATOM 528 N N . ALA A 1 66 ? 33.126 -0.341 0.885 1.00 22.37 66 ALA A N 1
ATOM 529 C CA . ALA A 1 66 ? 32.333 -1.009 -0.139 1.00 20.46 66 ALA A CA 1
ATOM 530 C C . ALA A 1 66 ? 31.974 -0.041 -1.262 1.00 21.20 66 ALA A C 1
ATOM 531 O O . ALA A 1 66 ? 32.115 -0.366 -2.450 1.00 22.50 66 ALA A O 1
ATOM 533 N N . ILE A 1 67 ? 31.509 1.161 -0.901 1.00 24.76 67 ILE A N 1
ATOM 534 C CA . ILE A 1 67 ? 31.173 2.168 -1.908 1.00 22.30 67 ILE A CA 1
ATOM 535 C C . ILE A 1 67 ? 32.400 2.521 -2.754 1.00 23.88 67 ILE A C 1
ATOM 536 O O . ILE A 1 67 ? 32.311 2.626 -3.985 1.00 24.32 67 ILE A O 1
ATOM 541 N N A SER A 1 68 ? 33.564 2.686 -2.112 0.50 24.71 68 SER A N 1
ATOM 542 N N B SER A 1 68 ? 33.561 2.687 -2.113 0.50 24.73 68 SER A N 1
ATOM 543 C CA A SER A 1 68 ? 34.779 3.001 -2.861 0.50 27.05 68 SER A CA 1
ATOM 544 C CA B SER A 1 68 ? 34.774 3.001 -2.862 0.50 27.05 68 SER A CA 1
ATOM 545 C C A SER A 1 68 ? 35.133 1.882 -3.831 0.50 25.50 68 SER A C 1
ATOM 546 C C B SER A 1 68 ? 35.123 1.881 -3.836 0.50 25.49 68 SER A C 1
ATOM 547 O O A SER A 1 68 ? 35.494 2.141 -4.987 0.50 25.45 68 SER A O 1
ATOM 548 O O B SER A 1 68 ? 35.470 2.137 -4.997 0.50 25.50 68 SER A O 1
ATOM 553 N N . ASP A 1 69 ? 35.043 0.630 -3.374 1.00 23.41 69 ASP A N 1
ATOM 554 C CA . ASP A 1 69 ? 35.302 -0.505 -4.254 1.00 25.99 69 ASP A CA 1
ATOM 555 C C . ASP A 1 69 ? 34.242 -0.622 -5.342 1.00 22.07 69 ASP A C 1
ATOM 556 O O . ASP A 1 69 ? 34.565 -0.992 -6.476 1.00 26.85 69 ASP A O 1
ATOM 561 N N . ALA A 1 70 ? 32.979 -0.312 -5.018 1.00 21.79 70 ALA A N 1
ATOM 562 C CA . ALA A 1 70 ? 31.909 -0.355 -6.014 1.00 20.12 70 ALA A CA 1
ATOM 563 C C . ALA A 1 70 ? 32.158 0.663 -7.117 1.00 20.70 70 ALA A C 1
ATOM 564 O O . ALA A 1 70 ? 32.009 0.359 -8.308 1.00 23.62 70 ALA A O 1
ATOM 566 N N . LYS A 1 71 ? 32.539 1.882 -6.727 1.00 21.96 71 LYS A N 1
ATOM 567 C CA . LYS A 1 71 ? 32.838 2.935 -7.695 1.00 27.58 71 LYS A CA 1
ATOM 568 C C . LYS A 1 71 ? 33.955 2.518 -8.642 1.00 25.72 71 LYS A C 1
ATOM 569 O O . LYS A 1 71 ? 33.840 2.679 -9.862 1.00 26.61 71 LYS A O 1
ATOM 575 N N . ALA A 1 72 ? 35.051 1.984 -8.094 1.00 29.76 72 ALA A N 1
ATOM 576 C CA . ALA A 1 72 ? 36.179 1.567 -8.928 1.00 31.27 72 ALA A CA 1
ATOM 577 C C . ALA A 1 72 ? 35.778 0.463 -9.901 1.00 27.24 72 ALA A C 1
ATOM 578 O O . ALA A 1 72 ? 36.255 0.421 -11.042 1.00 29.97 72 ALA A O 1
ATOM 580 N N . LYS A 1 73 ? 34.912 -0.447 -9.458 1.00 25.37 73 LYS A N 1
ATOM 581 C CA . LYS A 1 73 ? 34.425 -1.515 -10.323 1.00 26.47 73 LYS A CA 1
ATOM 582 C C . LYS A 1 73 ? 33.632 -0.946 -11.494 1.00 28.44 73 LYS A C 1
ATOM 583 O O . LYS A 1 73 ? 33.836 -1.339 -12.651 1.00 28.40 73 LYS A O 1
ATOM 589 N N . ALA A 1 74 ? 32.706 -0.026 -11.203 1.00 26.31 74 ALA A N 1
ATOM 590 C CA . ALA A 1 74 ? 31.934 0.623 -12.255 1.00 29.86 74 ALA A CA 1
ATOM 591 C C . ALA A 1 74 ? 32.843 1.363 -13.231 1.00 30.87 74 ALA A C 1
ATOM 592 O O . ALA A 1 74 ? 32.630 1.314 -14.448 1.00 33.60 74 ALA A O 1
ATOM 594 N N . ILE A 1 75 ? 33.867 2.046 -12.718 1.00 28.61 75 ILE A N 1
ATOM 595 C CA . ILE A 1 75 ? 34.809 2.743 -13.591 1.00 32.79 75 ILE A CA 1
ATOM 596 C C . ILE A 1 75 ? 35.555 1.739 -14.462 1.00 38.01 75 ILE A C 1
ATOM 597 O O . ILE A 1 75 ? 35.679 1.915 -15.681 1.00 41.63 75 ILE A O 1
ATOM 602 N N . GLU A 1 76 ? 36.036 0.654 -13.850 1.00 38.55 76 GLU A N 1
ATOM 603 C CA . GLU A 1 76 ? 36.735 -0.384 -14.600 1.00 41.16 76 GLU A CA 1
ATOM 604 C C . GLU A 1 76 ? 35.856 -0.970 -15.695 1.00 39.68 76 GLU A C 1
ATOM 605 O O . GLU A 1 76 ? 36.324 -1.214 -16.813 1.00 39.19 76 GLU A O 1
ATOM 611 N N . ARG A 1 77 ? 34.579 -1.191 -15.402 1.00 38.49 77 ARG A N 1
ATOM 612 C CA . ARG A 1 77 ? 33.682 -1.844 -16.343 1.00 38.51 77 ARG A CA 1
ATOM 613 C C . ARG A 1 77 ? 32.908 -0.860 -17.214 1.00 35.70 77 ARG A C 1
ATOM 614 O O . ARG A 1 77 ? 31.955 -1.270 -17.888 1.00 39.75 77 ARG A O 1
ATOM 622 N N . HIS A 1 78 ? 33.296 0.418 -17.209 1.00 31.66 78 HIS A N 1
ATOM 623 C CA . HIS A 1 78 ? 32.751 1.427 -18.120 1.00 34.68 78 HIS A CA 1
ATOM 624 C C . HIS A 1 78 ? 31.237 1.546 -17.982 1.00 35.91 78 HIS A C 1
ATOM 625 O O . HIS A 1 78 ? 30.496 1.569 -18.966 1.00 39.74 78 HIS A O 1
ATOM 632 N N . VAL A 1 79 ? 30.784 1.671 -16.762 1.00 34.70 79 VAL A N 1
ATOM 633 C CA . VAL A 1 79 ? 29.383 1.780 -16.495 1.00 33.60 79 VAL A CA 1
ATOM 634 C C . VAL A 1 79 ? 29.146 2.936 -15.545 1.00 31.36 79 VAL A C 1
ATOM 635 O O . VAL A 1 79 ? 29.910 3.182 -14.696 1.00 33.08 79 VAL A O 1
ATOM 639 N N . LYS A 1 80 ? 28.052 3.642 -15.712 1.00 31.25 80 LYS A N 1
ATOM 640 C CA . LYS A 1 80 ? 27.752 4.746 -14.875 1.00 32.19 80 LYS A CA 1
ATOM 641 C C . LYS A 1 80 ? 26.775 4.339 -13.810 1.00 34.24 80 LYS A C 1
ATOM 642 O O . LYS A 1 80 ? 25.743 3.842 -14.116 1.00 38.28 80 LYS A O 1
ATOM 648 N N . VAL A 1 81 ? 27.139 4.524 -12.557 1.00 27.38 81 VAL A N 1
ATOM 649 C CA . VAL A 1 81 ? 26.285 4.244 -11.439 1.00 26.78 81 VAL A CA 1
ATOM 650 C C . VAL A 1 81 ? 26.523 5.320 -10.412 1.00 25.59 81 VAL A C 1
ATOM 651 O O . VAL A 1 81 ? 27.628 5.746 -10.273 1.00 26.42 81 VAL A O 1
ATOM 655 N N . ASN A 1 82 ? 25.480 5.737 -9.704 1.00 21.34 82 ASN A N 1
ATOM 656 C CA . ASN A 1 82 ? 25.541 6.737 -8.633 1.00 22.64 82 ASN A CA 1
ATOM 657 C C . ASN A 1 82 ? 25.684 6.004 -7.296 1.00 21.12 82 ASN A C 1
ATOM 658 O O . ASN A 1 82 ? 24.699 5.643 -6.653 1.00 24.04 82 ASN A O 1
ATOM 663 N N . PHE A 1 83 ? 26.929 5.766 -6.873 1.00 23.07 83 PHE A N 1
ATOM 664 C CA . PHE A 1 83 ? 27.207 5.073 -5.615 1.00 21.24 83 PHE A CA 1
ATOM 665 C C . PHE A 1 83 ? 27.406 6.097 -4.505 1.00 24.12 83 PHE A C 1
ATOM 666 O O . PHE A 1 83 ? 28.221 7.022 -4.644 1.00 25.42 83 PHE A O 1
ATOM 674 N N . ILE A 1 84 ? 26.670 5.949 -3.408 1.00 22.70 84 ILE A N 1
ATOM 675 C CA . ILE A 1 84 ? 26.749 6.925 -2.328 1.00 23.87 84 ILE A CA 1
ATOM 676 C C . ILE A 1 84 ? 26.815 6.215 -0.986 1.00 26.56 84 ILE A C 1
ATOM 677 O O . ILE A 1 84 ? 26.194 5.165 -0.782 1.00 24.77 84 ILE A O 1
ATOM 682 N N . VAL A 1 85 ? 27.601 6.789 -0.079 1.00 26.91 85 VAL A N 1
ATOM 683 C CA . VAL A 1 85 ? 27.648 6.341 1.304 1.00 25.59 85 VAL A CA 1
ATOM 684 C C . VAL A 1 85 ? 26.449 6.931 2.024 1.00 28.75 85 VAL A C 1
ATOM 685 O O . VAL A 1 85 ? 26.214 8.144 1.955 1.00 28.51 85 VAL A O 1
ATOM 689 N N . GLY A 1 86 ? 25.702 6.095 2.725 1.00 22.17 86 GLY A N 1
ATOM 690 C CA . GLY A 1 86 ? 24.498 6.586 3.370 1.00 30.57 86 GLY A CA 1
ATOM 691 C C . GLY A 1 86 ? 23.777 5.493 4.124 1.00 27.06 86 GLY A C 1
ATOM 692 O O . GLY A 1 86 ? 24.075 4.299 3.992 1.00 23.87 86 GLY A O 1
ATOM 693 N N . ASN A 1 87 ? 22.802 5.933 4.913 1.00 27.70 87 ASN A N 1
ATOM 694 C CA . ASN A 1 87 ? 22.008 5.077 5.784 1.00 26.07 87 ASN A CA 1
ATOM 695 C C . ASN A 1 87 ? 20.600 4.967 5.216 1.00 23.62 87 ASN A C 1
ATOM 696 O O . ASN A 1 87 ? 19.919 5.980 5.060 1.00 26.38 87 ASN A O 1
ATOM 701 N N . VAL A 1 88 ? 20.162 3.741 4.930 1.00 23.88 88 VAL A N 1
ATOM 702 C CA . VAL A 1 88 ? 18.832 3.529 4.366 1.00 23.52 88 VAL A CA 1
ATOM 703 C C . VAL A 1 88 ? 17.757 3.997 5.339 1.00 24.69 88 VAL A C 1
ATOM 704 O O . VAL A 1 88 ? 16.689 4.457 4.924 1.00 26.55 88 VAL A O 1
ATOM 708 N N . LEU A 1 89 ? 18.032 3.927 6.643 1.00 29.55 89 LEU A N 1
ATOM 709 C CA . LEU A 1 89 ? 17.104 4.408 7.657 1.00 31.62 89 LEU A CA 1
ATOM 710 C C . LEU A 1 89 ? 17.055 5.928 7.737 1.00 33.52 89 LEU A C 1
ATOM 711 O O . LEU A 1 89 ? 16.266 6.464 8.527 1.00 36.03 89 LEU A O 1
ATOM 716 N N . GLU A 1 90 ? 17.873 6.627 6.941 1.00 30.47 90 GLU A N 1
ATOM 717 C CA . GLU A 1 90 ? 17.886 8.085 6.892 1.00 33.83 90 GLU A CA 1
ATOM 718 C C . GLU A 1 90 ? 17.803 8.612 5.462 1.00 32.78 90 GLU A C 1
ATOM 719 O O . GLU A 1 90 ? 18.098 9.790 5.228 1.00 36.64 90 GLU A O 1
ATOM 725 N N . MET A 1 91 ? 17.424 7.780 4.493 1.00 31.61 91 MET A N 1
ATOM 726 C CA . MET A 1 91 ? 17.563 8.223 3.112 1.00 34.72 91 MET A CA 1
ATOM 727 C C . MET A 1 91 ? 16.464 9.176 2.671 1.00 31.55 91 MET A C 1
ATOM 728 O O . MET A 1 91 ? 16.479 9.612 1.517 1.00 34.77 91 MET A O 1
ATOM 733 N N . ASP A 1 92 ? 15.614 9.584 3.582 1.00 31.08 92 ASP A N 1
ATOM 734 C CA . ASP A 1 92 ? 14.646 10.612 3.252 1.00 32.23 92 ASP A CA 1
ATOM 735 C C . ASP A 1 92 ? 15.387 11.945 3.119 1.00 39.31 92 ASP A C 1
ATOM 736 O O . ASP A 1 92 ? 14.873 12.869 2.565 1.00 42.97 92 ASP A O 1
ATOM 741 N N . GLN A 1 93 ? 16.591 12.032 3.657 1.00 37.27 93 GLN A N 1
ATOM 742 C CA . GLN A 1 93 ? 17.383 13.228 3.523 1.00 39.40 93 GLN A CA 1
ATOM 743 C C . GLN A 1 93 ? 18.263 13.161 2.306 1.00 37.19 93 GLN A C 1
ATOM 744 O O . GLN A 1 93 ? 18.941 14.088 2.016 1.00 37.00 93 GLN A O 1
ATOM 750 N N . LEU A 1 94 ? 18.247 12.030 1.608 1.00 37.42 94 LEU A N 1
ATOM 751 C CA . LEU A 1 94 ? 18.998 11.851 0.406 1.00 35.31 94 LEU A CA 1
ATOM 752 C C . LEU A 1 94 ? 18.142 11.819 -0.834 1.00 34.17 94 LEU A C 1
ATOM 753 O O . LEU A 1 94 ? 18.574 12.223 -1.850 1.00 34.10 94 LEU A O 1
ATOM 758 N N . PHE A 1 95 ? 16.936 11.294 -0.730 1.00 31.92 95 PHE A N 1
ATOM 759 C CA . PHE A 1 95 ? 16.052 11.167 -1.876 1.00 28.87 95 PHE A CA 1
ATOM 760 C C . PHE A 1 95 ? 14.695 11.759 -1.526 1.00 35.07 95 PHE A C 1
ATOM 761 O O . PHE A 1 95 ? 14.286 11.767 -0.361 1.00 39.31 95 PHE A O 1
ATOM 769 N N . THR A 1 96 ? 14.002 12.274 -2.536 1.00 32.93 96 THR A N 1
ATOM 770 C CA . THR A 1 96 ? 12.642 12.732 -2.316 1.00 34.71 96 THR A CA 1
ATOM 771 C C . THR A 1 96 ? 11.682 11.553 -2.475 1.00 33.67 96 THR A C 1
ATOM 772 O O . THR A 1 96 ? 12.073 10.434 -2.821 1.00 30.34 96 THR A O 1
ATOM 776 N N . GLU A 1 97 ? 10.407 11.815 -2.217 1.00 38.04 97 GLU A N 1
ATOM 777 C CA . GLU A 1 97 ? 9.372 10.797 -2.316 1.00 37.77 97 GLU A CA 1
ATOM 778 C C . GLU A 1 97 ? 9.149 10.390 -3.771 1.00 35.56 97 GLU A C 1
ATOM 779 O O . GLU A 1 97 ? 9.381 11.173 -4.695 1.00 35.38 97 GLU A O 1
ATOM 785 N N . ASP A 1 98 ? 8.700 9.142 -3.968 1.00 31.94 98 ASP A N 1
ATOM 786 C CA . ASP A 1 98 ? 8.197 8.677 -5.265 1.00 32.42 98 ASP A CA 1
ATOM 787 C C . ASP A 1 98 ? 9.238 8.885 -6.366 1.00 32.28 98 ASP A C 1
ATOM 788 O O . ASP A 1 98 ? 8.968 9.470 -7.413 1.00 39.31 98 ASP A O 1
ATOM 793 N N . GLU A 1 99 ? 10.455 8.418 -6.119 1.00 30.39 99 GLU A N 1
ATOM 794 C CA . GLU A 1 99 ? 11.546 8.655 -7.057 1.00 30.11 99 GLU A CA 1
ATOM 795 C C . GLU A 1 99 ? 11.951 7.430 -7.864 1.00 29.36 99 GLU A C 1
ATOM 796 O O . GLU A 1 99 ? 12.269 7.556 -9.051 1.00 28.71 99 GLU A O 1
ATOM 802 N N . PHE A 1 100 ? 11.945 6.245 -7.266 1.00 24.11 100 PHE A N 1
ATOM 803 C CA . PHE A 1 100 ? 12.532 5.066 -7.894 1.00 21.33 100 PHE A CA 1
ATOM 804 C C . PHE A 1 100 ? 11.461 4.135 -8.451 1.00 22.25 100 PHE A C 1
A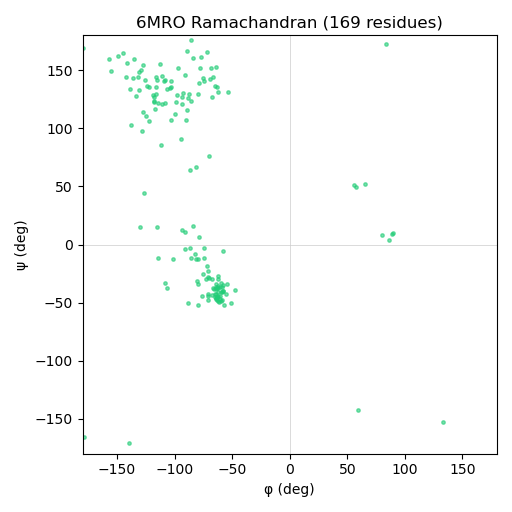TOM 805 O O . PHE A 1 100 ? 10.465 3.852 -7.781 1.00 26.38 100 PHE A O 1
ATOM 813 N N . ASP A 1 101 ? 11.682 3.663 -9.682 1.00 21.55 101 ASP A N 1
ATOM 814 C CA . ASP A 1 101 ? 10.854 2.610 -10.268 1.00 21.76 101 ASP A CA 1
ATOM 815 C C . ASP A 1 101 ? 11.127 1.237 -9.651 1.00 22.66 101 ASP A C 1
ATOM 816 O O . ASP A 1 101 ? 10.241 0.373 -9.640 1.00 23.30 101 ASP A O 1
ATOM 821 N N . ILE A 1 102 ? 12.354 1.006 -9.188 1.00 19.02 102 ILE A N 1
ATOM 822 C CA . ILE A 1 102 ? 12.799 -0.287 -8.673 1.00 17.92 102 ILE A CA 1
ATOM 823 C C . ILE A 1 102 ? 13.640 -0.029 -7.435 1.00 17.55 102 ILE A C 1
ATOM 824 O O . ILE A 1 102 ? 14.503 0.862 -7.446 1.00 17.36 102 ILE A O 1
ATOM 829 N N . VAL A 1 103 ? 13.391 -0.789 -6.367 1.00 17.15 103 VAL A N 1
ATOM 830 C CA . VAL A 1 103 ? 14.354 -0.942 -5.277 1.00 16.63 103 VAL A CA 1
ATOM 831 C C . VAL A 1 103 ? 14.731 -2.415 -5.200 1.00 18.63 103 VAL A C 1
ATOM 832 O O . VAL A 1 103 ? 13.842 -3.276 -5.126 1.00 17.79 103 VAL A O 1
ATOM 836 N N . ILE A 1 104 ? 16.044 -2.707 -5.202 1.00 17.33 104 ILE A N 1
ATOM 837 C CA . ILE A 1 104 ? 16.528 -4.069 -4.976 1.00 16.64 104 ILE A CA 1
ATOM 838 C C . ILE A 1 104 ? 17.239 -4.145 -3.633 1.00 15.45 104 ILE A C 1
ATOM 839 O O . ILE A 1 104 ? 17.926 -3.221 -3.200 1.00 14.93 104 ILE A O 1
ATOM 844 N N . ASP A 1 105 ? 17.084 -5.292 -2.978 1.00 17.64 105 ASP A N 1
ATOM 845 C CA . ASP A 1 105 ? 17.557 -5.488 -1.609 1.00 14.83 105 ASP A CA 1
ATOM 846 C C . ASP A 1 105 ? 18.165 -6.887 -1.609 1.00 18.05 105 ASP A C 1
ATOM 847 O O . ASP A 1 105 ? 17.439 -7.878 -1.624 1.00 17.52 105 ASP A O 1
ATOM 852 N N . SER A 1 106 ? 19.503 -6.968 -1.648 1.00 15.06 106 SER A N 1
ATOM 853 C CA . SER A 1 106 ? 20.211 -8.247 -1.742 1.00 16.84 106 SER A CA 1
ATOM 854 C C . SER A 1 106 ? 20.917 -8.433 -0.403 1.00 20.59 106 SER A C 1
ATOM 855 O O . SER A 1 106 ? 22.080 -8.061 -0.246 1.00 17.97 106 SER A O 1
ATOM 858 N N . GLY A 1 107 ? 20.197 -8.986 0.575 1.00 16.67 107 GLY A N 1
ATOM 859 C CA . GLY A 1 107 ? 20.768 -9.214 1.889 1.00 18.65 107 GLY A CA 1
ATOM 860 C C . GLY A 1 107 ? 20.718 -8.068 2.888 1.00 19.69 107 GLY A C 1
ATOM 861 O O . GLY A 1 107 ? 21.273 -8.218 3.995 1.00 21.17 107 GLY A O 1
ATOM 862 N N . LEU A 1 108 ? 20.086 -6.934 2.564 1.00 17.27 108 LEU A N 1
ATOM 863 C CA . LEU A 1 108 ? 19.997 -5.865 3.564 1.00 16.37 108 LEU A CA 1
ATOM 864 C C . LEU A 1 108 ? 18.883 -6.139 4.572 1.00 19.58 108 LEU A C 1
ATOM 865 O O . LEU A 1 108 ? 19.109 -6.092 5.788 1.00 17.35 108 LEU A O 1
ATOM 870 N N . PHE A 1 109 ? 17.671 -6.418 4.085 1.00 19.62 109 PHE A N 1
ATOM 871 C CA . PHE A 1 109 ? 16.575 -6.758 4.987 1.00 18.93 109 PHE A CA 1
ATOM 872 C C . PHE A 1 109 ? 17.029 -7.790 6.002 1.00 20.80 109 PHE A C 1
ATOM 873 O O . PHE A 1 109 ? 16.707 -7.686 7.191 1.00 22.19 109 PHE A O 1
ATOM 881 N N . HIS A 1 110 ? 17.847 -8.749 5.547 1.00 22.46 110 HIS A N 1
ATOM 882 C CA . HIS A 1 110 ? 18.377 -9.814 6.391 1.00 27.96 110 HIS A CA 1
ATOM 883 C C . HIS A 1 110 ? 19.091 -9.273 7.624 1.00 29.16 110 HIS A C 1
ATOM 884 O O . HIS A 1 110 ? 19.042 -9.893 8.688 1.00 29.36 110 HIS A O 1
ATOM 891 N N . VAL A 1 111 ? 19.755 -8.117 7.514 1.00 25.51 111 VAL A N 1
ATOM 892 C CA . VAL A 1 111 ? 20.539 -7.611 8.637 1.00 25.54 1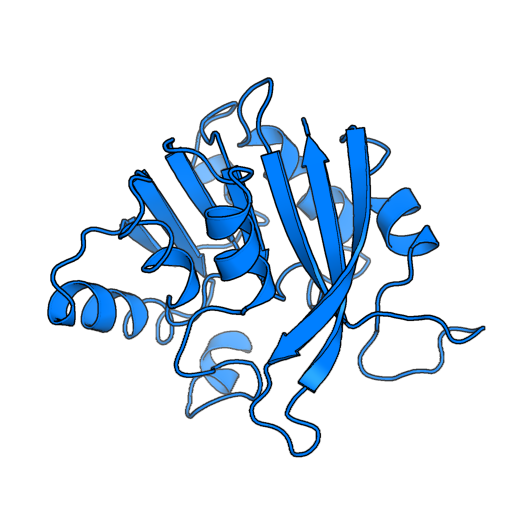11 VAL A CA 1
ATOM 893 C C . VAL A 1 111 ? 19.839 -6.507 9.409 1.00 27.80 111 VAL A C 1
ATOM 894 O O . VAL A 1 111 ? 20.293 -6.166 10.510 1.00 33.91 111 VAL A O 1
ATOM 898 N N . ILE A 1 112 ? 18.752 -5.943 8.879 1.00 25.21 112 ILE A N 1
ATOM 899 C CA . ILE A 1 112 ? 18.000 -4.927 9.605 1.00 27.08 112 ILE A CA 1
ATOM 900 C C . ILE A 1 112 ? 17.446 -5.528 10.891 1.00 33.33 112 ILE A C 1
ATOM 901 O O . ILE A 1 112 ? 16.832 -6.604 10.879 1.00 36.01 112 ILE A O 1
ATOM 906 N N . THR A 1 113 ? 17.653 -4.836 12.011 1.00 34.14 113 THR A N 1
ATOM 907 C CA . THR A 1 113 ? 17.209 -5.349 13.301 1.00 39.54 113 THR A CA 1
ATOM 908 C C . THR A 1 113 ? 15.704 -5.164 13.478 1.00 37.25 113 THR A C 1
ATOM 909 O O . THR A 1 113 ? 15.066 -4.349 12.808 1.00 34.01 113 THR A O 1
ATOM 913 N N . ASP A 1 114 ? 15.150 -5.926 14.424 1.00 39.58 114 ASP A N 1
ATOM 914 C CA . ASP A 1 114 ? 13.711 -5.892 14.677 1.00 44.35 114 ASP A CA 1
ATOM 915 C C . ASP A 1 114 ? 13.232 -4.478 14.979 1.00 44.39 114 ASP A C 1
ATOM 916 O O . ASP A 1 114 ? 12.221 -4.024 14.427 1.00 45.21 114 ASP A O 1
ATOM 921 N N A GLU A 1 115 ? 13.940 -3.761 15.853 0.60 45.24 115 GLU A N 1
ATOM 922 N N B GLU A 1 115 ? 13.957 -3.766 15.849 0.40 45.22 115 GLU A N 1
ATOM 923 C CA A GLU A 1 115 ? 13.490 -2.425 16.234 0.60 46.67 115 GLU A CA 1
ATOM 924 C CA B GLU A 1 115 ? 13.576 -2.419 16.263 0.40 46.63 115 GLU A CA 1
ATOM 925 C C A GLU A 1 115 ? 13.611 -1.412 15.104 0.60 45.86 115 GLU A C 1
ATOM 926 C C B GLU A 1 115 ? 13.627 -1.417 15.116 0.40 45.85 115 GLU A C 1
ATOM 927 O O A GLU A 1 115 ? 13.045 -0.319 15.213 0.60 46.82 115 GLU A O 1
ATOM 928 O O B GLU A 1 115 ? 13.028 -0.342 15.221 0.40 46.85 115 GLU A O 1
ATOM 939 N N . GLU A 1 116 ? 14.322 -1.745 14.027 1.00 44.46 116 GLU A N 1
ATOM 940 C CA . GLU A 1 116 ? 14.455 -0.863 12.878 1.00 42.43 116 GLU A CA 1
ATOM 941 C C . GLU A 1 116 ? 13.610 -1.303 11.689 1.00 35.39 116 GLU A C 1
ATOM 942 O O . GLU A 1 116 ? 13.647 -0.642 10.648 1.00 33.79 116 GLU A O 1
ATOM 948 N N . ARG A 1 117 ? 12.835 -2.386 11.820 1.00 37.18 117 ARG A N 1
ATOM 949 C CA . ARG A 1 117 ? 12.148 -2.963 10.665 1.00 38.05 117 ARG A CA 1
ATOM 950 C C . ARG A 1 117 ? 11.003 -2.077 10.176 1.00 33.13 117 ARG A C 1
ATOM 951 O O . ARG A 1 117 ? 10.842 -1.885 8.966 1.00 31.61 117 ARG A O 1
ATOM 959 N N . LEU A 1 118 ? 10.177 -1.549 11.087 1.00 36.06 118 LEU A N 1
ATOM 960 C CA . LEU A 1 118 ? 9.071 -0.695 10.652 1.00 37.67 118 LEU A CA 1
ATOM 961 C C . LEU A 1 118 ? 9.596 0.547 9.947 1.00 35.11 118 LEU A C 1
ATOM 962 O O . LEU A 1 118 ? 9.133 0.898 8.855 1.00 32.94 118 LEU A O 1
ATOM 967 N N . LEU A 1 119 ? 10.571 1.221 10.565 1.00 35.42 119 LEU A N 1
ATOM 968 C CA . LEU A 1 119 ? 11.214 2.373 9.939 1.00 35.72 119 LEU A CA 1
ATOM 969 C C . LEU A 1 119 ? 11.783 2.011 8.572 1.00 35.01 119 LEU A C 1
ATOM 970 O O . LEU A 1 119 ? 11.650 2.776 7.608 1.00 37.07 119 LEU A O 1
ATOM 975 N N . PHE A 1 120 ? 12.423 0.846 8.473 1.00 31.49 120 PHE A N 1
ATOM 976 C CA . PHE A 1 120 ? 12.977 0.400 7.198 1.00 25.32 120 PHE A CA 1
ATOM 977 C C . PHE A 1 120 ? 11.894 0.329 6.126 1.00 25.99 120 PHE A C 1
ATOM 978 O O . PHE A 1 120 ? 12.033 0.916 5.047 1.00 22.83 120 PHE A O 1
ATOM 986 N N . THR A 1 121 ? 10.792 -0.369 6.415 1.00 29.45 121 THR A N 1
ATOM 987 C CA . THR A 1 121 ? 9.720 -0.486 5.430 1.00 26.47 121 THR A CA 1
ATOM 988 C C . THR A 1 121 ? 9.196 0.887 5.019 1.00 25.26 121 THR A C 1
ATOM 989 O O . THR A 1 121 ? 8.917 1.122 3.838 1.00 25.90 121 THR A O 1
ATOM 993 N N . ARG A 1 122 ? 9.068 1.802 5.964 1.00 27.06 122 ARG A N 1
ATOM 994 C CA . ARG A 1 122 ? 8.532 3.118 5.634 1.00 29.38 122 ARG A CA 1
ATOM 995 C C . ARG A 1 122 ? 9.434 3.916 4.718 1.00 29.41 122 ARG A C 1
ATOM 996 O O . ARG A 1 122 ? 8.973 4.589 3.863 1.00 29.94 122 ARG A O 1
ATOM 1004 N N . HIS A 1 123 ? 10.732 3.822 4.923 1.00 25.91 123 HIS A N 1
ATOM 1005 C CA . HIS A 1 123 ? 11.650 4.568 4.069 1.00 27.31 123 HIS A CA 1
ATOM 1006 C C . HIS A 1 123 ? 11.694 3.991 2.666 1.00 27.95 123 HIS A C 1
ATOM 1007 O O . HIS A 1 123 ? 11.714 4.740 1.682 1.00 27.68 123 HIS A O 1
ATOM 1014 N N . VAL A 1 124 ? 11.730 2.661 2.554 1.00 24.49 124 VAL A N 1
ATOM 1015 C CA . VAL A 1 124 ? 11.681 2.026 1.243 1.00 25.25 124 VAL A CA 1
ATOM 1016 C C . VAL A 1 124 ? 10.389 2.395 0.526 1.00 26.73 124 VAL A C 1
ATOM 1017 O O . VAL A 1 124 ? 10.393 2.760 -0.659 1.00 24.53 124 VAL A O 1
ATOM 1021 N N . HIS A 1 125 ? 9.257 2.305 1.243 1.00 23.14 125 HIS A N 1
ATOM 1022 C CA . HIS A 1 125 ? 7.964 2.653 0.664 1.00 26.89 125 HIS A CA 1
ATOM 1023 C C . HIS A 1 125 ? 7.959 4.093 0.165 1.00 25.44 125 HIS A C 1
ATOM 1024 O O . HIS A 1 125 ? 7.447 4.376 -0.920 1.00 26.79 125 HIS A O 1
ATOM 1031 N N . LYS A 1 126 ? 8.577 5.004 0.923 1.00 28.33 126 LYS A N 1
ATOM 1032 C CA . LYS A 1 126 ? 8.516 6.428 0.595 1.00 26.56 126 LYS A CA 1
ATOM 1033 C C . LYS A 1 126 ? 9.257 6.749 -0.702 1.00 25.52 126 LYS A C 1
ATOM 1034 O O . LYS A 1 126 ? 8.749 7.509 -1.529 1.00 26.24 126 LYS A O 1
ATOM 1040 N N . VAL A 1 127 ? 10.457 6.184 -0.908 1.00 24.01 127 VAL A N 1
ATOM 1041 C CA . VAL A 1 127 ? 11.246 6.545 -2.091 1.00 28.09 127 VAL A CA 1
ATOM 1042 C C . VAL A 1 127 ? 10.811 5.840 -3.366 1.00 26.93 127 VAL A C 1
ATOM 1043 O O . VAL A 1 127 ? 11.222 6.258 -4.458 1.00 24.49 127 VAL A O 1
ATOM 1047 N N . LEU A 1 128 ? 9.971 4.807 -3.270 1.00 22.47 128 LEU A N 1
ATOM 1048 C CA .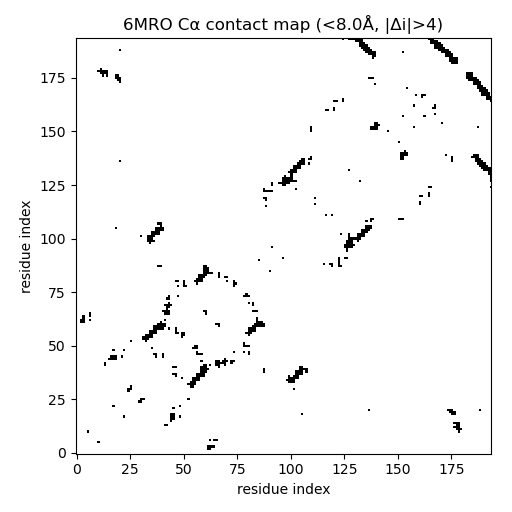 LEU A 1 128 ? 9.470 4.121 -4.453 1.00 25.26 128 LEU A CA 1
ATOM 1049 C C . LEU A 1 128 ? 8.395 4.945 -5.156 1.00 28.17 128 LEU A C 1
ATOM 1050 O O . LEU A 1 128 ? 7.587 5.615 -4.509 1.00 25.16 128 LEU A O 1
ATOM 1055 N N . LYS A 1 129 ? 8.391 4.892 -6.485 1.00 25.88 129 LYS A N 1
ATOM 1056 C CA . LYS A 1 129 ? 7.320 5.503 -7.255 1.00 28.31 129 LYS A CA 1
ATOM 1057 C C . LYS A 1 129 ? 6.022 4.734 -7.070 1.00 29.91 129 LYS A C 1
ATOM 1058 O O . LYS A 1 129 ? 6.005 3.558 -6.700 1.00 26.82 129 LYS A O 1
ATOM 1064 N N A GLU A 1 130 ? 4.950 5.371 -7.501 0.30 33.62 130 GLU A N 1
ATOM 1065 N N B GLU A 1 130 ? 4.959 5.369 -7.506 0.70 33.92 130 GLU A N 1
ATOM 1066 C CA A GLU A 1 130 ? 3.661 4.764 -7.503 0.30 35.19 130 GLU A CA 1
ATOM 1067 C CA B GLU A 1 130 ? 3.664 4.785 -7.539 0.70 35.27 130 GLU A CA 1
ATOM 1068 C C A GLU A 1 130 ? 3.756 3.714 -8.584 0.30 34.02 130 GLU A C 1
ATOM 1069 C C B GLU A 1 130 ? 3.792 3.704 -8.578 0.70 33.36 130 GLU A C 1
ATOM 1070 O O A GLU A 1 130 ? 4.246 3.969 -9.625 0.30 35.12 130 GLU A O 1
ATOM 1071 O O B GLU A 1 130 ? 4.245 3.956 -9.635 0.70 34.36 130 GLU A O 1
ATOM 1082 N N . GLY A 1 131 ? 3.380 2.488 -8.293 1.00 34.09 131 GLY A N 1
ATOM 1083 C CA . GLY A 1 131 ? 3.591 1.404 -9.231 1.00 30.70 131 GLY A CA 1
ATOM 1084 C C . GLY A 1 131 ? 4.975 0.805 -9.162 1.00 30.06 131 GLY A C 1
ATOM 1085 O O . GLY A 1 131 ? 5.296 -0.085 -9.965 1.00 32.81 131 GLY A O 1
ATOM 1086 N N . GLY A 1 132 ? 5.797 1.257 -8.217 1.00 28.51 132 GLY A N 1
ATOM 1087 C CA . GLY A 1 132 ? 7.184 0.828 -8.160 1.00 23.67 132 GLY A CA 1
ATOM 1088 C C . GLY A 1 132 ? 7.332 -0.562 -7.565 1.00 25.80 132 GLY A C 1
ATOM 1089 O O . GLY A 1 132 ? 6.514 -1.009 -6.755 1.00 22.03 132 GLY A O 1
ATOM 1090 N N . LYS A 1 133 ? 8.396 -1.244 -7.990 1.00 21.04 133 LYS A N 1
ATOM 1091 C CA . LYS A 1 133 ? 8.688 -2.571 -7.540 1.00 22.09 133 LYS A CA 1
ATOM 1092 C C . LYS A 1 133 ? 9.807 -2.658 -6.499 1.00 21.31 133 LYS A C 1
ATOM 1093 O O . LYS A 1 133 ? 10.763 -1.988 -6.593 1.00 19.70 133 LYS A O 1
ATOM 1099 N N . TYR A 1 134 ? 9.602 -3.528 -5.525 1.00 23.05 134 TYR A N 1
ATOM 1100 C CA . TYR A 1 134 ? 10.588 -3.879 -4.512 1.00 20.46 134 TYR A CA 1
ATOM 1101 C C . TYR A 1 134 ? 10.895 -5.361 -4.662 1.00 22.36 134 TYR A C 1
ATOM 1102 O O . TYR A 1 134 ? 9.978 -6.196 -4.600 1.00 18.50 134 TYR A O 1
ATOM 1111 N N . PHE A 1 135 ? 12.171 -5.678 -4.882 1.00 16.82 135 PHE A N 1
ATOM 1112 C CA . PHE A 1 135 ? 12.663 -7.049 -4.970 1.00 17.56 135 PHE A CA 1
ATOM 1113 C C . PHE A 1 135 ? 13.659 -7.274 -3.845 1.00 18.16 135 PHE A C 1
ATOM 1114 O O . PHE A 1 135 ? 14.653 -6.541 -3.735 1.00 18.77 135 PHE A O 1
ATOM 1122 N N . MET A 1 136 ? 13.396 -8.280 -3.015 1.00 16.22 136 MET A N 1
ATOM 1123 C CA . MET A 1 136 ? 14.210 -8.525 -1.838 1.00 15.95 136 MET A CA 1
ATOM 1124 C C . MET A 1 136 ? 14.607 -9.988 -1.787 1.00 18.11 136 MET A C 1
ATOM 1125 O O . MET A 1 136 ? 13.766 -10.873 -1.962 1.00 19.35 136 MET A O 1
ATOM 1130 N N . LEU A 1 137 ? 15.888 -10.232 -1.538 1.00 15.52 137 LEU A N 1
ATOM 1131 C CA . LEU A 1 137 ? 16.438 -11.575 -1.454 1.00 15.64 137 LEU A CA 1
ATOM 1132 C C . LEU A 1 137 ? 16.954 -11.820 -0.047 1.00 15.74 137 LEU A C 1
ATOM 1133 O O . LEU A 1 137 ? 17.732 -11.015 0.482 1.00 16.08 137 LEU A O 1
ATOM 1138 N N . CYS A 1 138 ? 16.541 -12.939 0.549 1.00 17.55 138 CYS A N 1
ATOM 1139 C CA . CYS A 1 138 ? 16.968 -13.270 1.900 1.00 18.86 138 CYS A CA 1
ATOM 1140 C C . CYS A 1 138 ? 17.030 -14.785 2.062 1.00 22.21 138 CYS A C 1
ATOM 1141 O O . CYS A 1 138 ? 16.466 -15.545 1.269 1.00 21.51 138 CYS A O 1
ATOM 1144 N N . PHE A 1 139 ? 17.740 -15.221 3.095 1.00 21.34 139 PHE A N 1
ATOM 1145 C CA . PHE A 1 139 ? 17.775 -16.643 3.410 1.00 18.20 139 PHE A CA 1
ATOM 1146 C C . PHE A 1 139 ? 16.410 -17.087 3.922 1.00 21.37 139 PHE A C 1
ATOM 1147 O O . PHE A 1 139 ? 15.743 -16.356 4.654 1.00 24.08 139 PHE A O 1
ATOM 1155 N N . SER A 1 140 ? 15.994 -18.293 3.539 1.00 20.26 140 SER A N 1
ATOM 1156 C CA . SER A 1 140 ? 14.654 -18.760 3.857 1.00 23.75 140 SER A CA 1
ATOM 1157 C C . SER A 1 140 ? 14.632 -19.509 5.185 1.00 24.46 140 SER A C 1
ATOM 1158 O O . SER A 1 140 ? 15.580 -20.217 5.551 1.00 24.10 140 SER A O 1
ATOM 1161 N N . ASP A 1 141 ? 13.521 -19.351 5.896 1.00 24.43 141 ASP A N 1
ATOM 1162 C CA . ASP A 1 141 ? 13.286 -19.967 7.195 1.00 24.49 141 ASP A CA 1
ATOM 1163 C C . ASP A 1 141 ? 12.026 -20.814 7.087 1.00 25.35 141 ASP A C 1
ATOM 1164 O O . ASP A 1 141 ? 10.908 -20.282 7.029 1.00 26.95 141 ASP A O 1
ATOM 1169 N N . LYS A 1 142 ? 12.207 -22.126 7.055 1.00 25.89 142 LYS A N 1
ATOM 1170 C CA . LYS A 1 142 ? 11.087 -23.050 7.091 1.00 29.48 142 LYS A CA 1
ATOM 1171 C C . LYS A 1 142 ? 11.102 -23.901 8.353 1.00 35.33 142 LYS A C 1
ATOM 1172 O O . LYS A 1 142 ? 10.393 -24.910 8.417 1.00 38.41 142 LYS A O 1
ATOM 1178 N N . GLU A 1 143 ? 11.897 -23.516 9.373 1.00 35.98 143 GLU A N 1
ATOM 1179 C CA . GLU A 1 143 ? 11.949 -24.359 10.561 1.00 42.64 143 GLU A CA 1
ATOM 1180 C C . GLU A 1 143 ? 11.122 -23.756 11.682 1.00 41.87 143 GLU A C 1
ATOM 1181 O O . GLU A 1 143 ? 11.214 -22.546 11.932 1.00 31.69 143 GLU A O 1
ATOM 1187 N N . PRO A 1 144 ? 10.321 -24.566 12.377 1.00 48.26 144 PRO A N 1
ATOM 1188 C CA . PRO A 1 144 ? 9.476 -24.024 13.451 1.00 48.11 144 PRO A CA 1
ATOM 1189 C C . PRO A 1 144 ? 10.318 -23.522 14.613 1.00 41.13 144 PRO A C 1
ATOM 1190 O O . PRO A 1 144 ? 11.357 -24.099 14.946 1.00 44.75 144 PRO A O 1
ATOM 1194 N N . GLY A 1 145 ? 9.864 -22.432 15.225 1.00 35.34 145 GLY A N 1
ATOM 1195 C CA . GLY A 1 145 ? 10.618 -21.777 16.271 1.00 36.22 145 GLY A CA 1
ATOM 1196 C C . GLY A 1 145 ? 11.654 -20.826 15.698 1.00 35.03 145 GLY A C 1
ATOM 1197 O O . GLY A 1 145 ? 11.899 -20.771 14.492 1.00 31.94 145 GLY A O 1
ATOM 1198 N N . GLU A 1 146 ? 12.282 -20.059 16.584 1.00 32.90 146 GLU A N 1
ATOM 1199 C CA . GLU A 1 146 ? 13.221 -19.026 16.146 1.00 34.73 146 GLU A CA 1
ATOM 1200 C C . GLU A 1 146 ? 14.568 -19.186 16.834 1.00 39.49 146 GLU A C 1
ATOM 1201 O O . GLU A 1 146 ? 15.189 -18.220 17.281 1.00 38.18 146 GLU A O 1
ATOM 1207 N N . TYR A 1 147 ? 15.055 -20.423 16.898 1.00 44.06 147 TYR A N 1
ATOM 1208 C CA . TYR A 1 147 ? 16.366 -20.681 17.475 1.00 42.07 147 TYR A CA 1
ATOM 1209 C C . TYR A 1 147 ? 17.515 -20.533 16.481 1.00 40.37 147 TYR A C 1
ATOM 1210 O O . TYR A 1 147 ? 18.670 -20.518 16.910 1.00 44.04 147 TYR A O 1
ATOM 1219 N N . GLU A 1 148 ? 17.247 -20.433 15.180 1.00 35.85 148 GLU A N 1
ATOM 1220 C CA . GLU A 1 148 ? 18.336 -20.484 14.212 1.00 37.26 148 GLU A CA 1
ATOM 1221 C C . GLU A 1 148 ? 19.131 -19.181 14.207 1.00 36.23 148 GLU A C 1
ATOM 1222 O O . GLU A 1 148 ? 18.578 -18.084 14.345 1.00 33.23 148 GLU A O 1
ATOM 1228 N N . LEU A 1 149 ? 20.448 -19.316 14.076 1.00 33.04 149 LEU A N 1
ATOM 1229 C CA . LEU A 1 149 ? 21.364 -18.191 14.079 1.00 36.87 149 LEU A CA 1
ATOM 1230 C C . LEU A 1 149 ? 22.337 -18.367 12.917 1.00 34.68 149 LEU A C 1
ATOM 1231 O O . LEU A 1 149 ? 22.936 -19.445 12.779 1.00 37.23 149 LEU A O 1
ATOM 1236 N N . PRO A 1 150 ? 22.506 -17.360 12.049 1.00 33.50 150 PRO A N 1
ATOM 1237 C CA . PRO A 1 150 ? 21.807 -16.069 11.949 1.00 34.74 150 PRO A CA 1
ATOM 1238 C C . PRO A 1 150 ? 20.299 -16.225 11.719 1.00 33.73 150 PRO A C 1
ATOM 1239 O O . PRO A 1 150 ? 19.852 -17.320 11.370 1.00 32.84 150 PRO A O 1
ATOM 1243 N N A ARG A 1 151 ? 19.539 -15.152 11.936 0.70 36.60 151 ARG A N 1
ATOM 1244 N N B ARG A 1 151 ? 19.535 -15.149 11.900 0.30 36.08 151 ARG A N 1
ATOM 1245 C CA A ARG A 1 151 ? 18.116 -15.165 11.618 0.70 35.74 151 ARG A CA 1
ATOM 1246 C CA B ARG A 1 151 ? 18.096 -15.200 11.663 0.30 35.86 151 ARG A C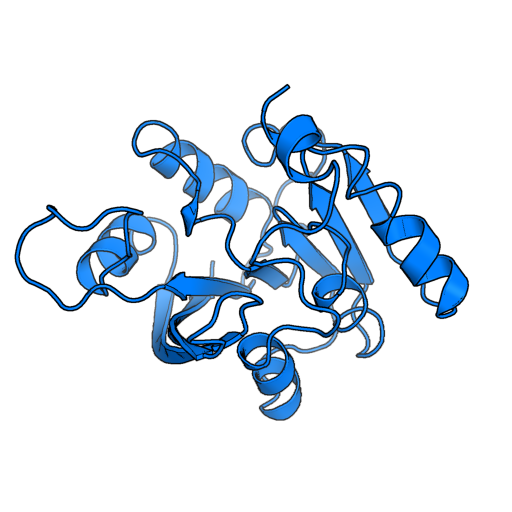A 1
ATOM 1247 C C A ARG A 1 151 ? 17.901 -15.567 10.164 0.70 32.10 151 ARG A C 1
ATOM 1248 C C B ARG A 1 151 ? 17.798 -15.397 10.180 0.30 32.15 151 ARG A C 1
ATOM 1249 O O A ARG A 1 151 ? 18.766 -15.371 9.307 0.70 32.60 151 ARG A O 1
ATOM 1250 O O B ARG A 1 151 ? 18.504 -14.878 9.313 0.30 31.34 151 ARG A O 1
ATOM 1265 N N . ARG A 1 152 ? 16.742 -16.154 9.890 1.00 27.49 152 ARG A N 1
ATOM 1266 C CA . ARG A 1 152 ? 16.301 -16.382 8.522 1.00 23.38 152 ARG A CA 1
ATOM 1267 C C . ARG A 1 152 ? 14.824 -16.018 8.448 1.00 22.73 152 ARG A C 1
ATOM 1268 O O . ARG A 1 152 ? 14.097 -16.117 9.440 1.00 25.76 152 ARG A O 1
ATOM 1276 N N . ALA A 1 153 ? 14.382 -15.584 7.277 1.00 23.16 153 ALA A N 1
ATOM 1277 C CA . ALA A 1 153 ? 13.049 -15.014 7.142 1.00 22.43 153 ALA A CA 1
ATOM 1278 C C . ALA A 1 153 ? 12.089 -16.072 6.612 1.00 24.75 153 ALA A C 1
ATOM 1279 O O . ALA A 1 153 ? 12.379 -16.743 5.618 1.00 23.46 153 ALA A O 1
ATOM 1281 N N . SER A 1 154 ? 10.964 -16.243 7.300 1.00 24.00 154 SER A N 1
ATOM 1282 C CA . SER A 1 154 ? 9.914 -17.126 6.817 1.00 24.30 154 SER A CA 1
ATOM 1283 C C . SER A 1 154 ? 8.968 -16.337 5.923 1.00 24.20 154 SER A C 1
ATOM 1284 O O . SER A 1 154 ? 9.007 -15.109 5.882 1.00 23.65 154 SER A O 1
ATOM 1287 N N . LYS A 1 155 ? 8.112 -17.050 5.188 1.00 24.90 155 LYS A N 1
ATOM 1288 C CA . LYS A 1 155 ? 7.124 -16.343 4.383 1.00 26.19 155 LYS A CA 1
ATOM 1289 C C . LYS A 1 155 ? 6.183 -15.543 5.271 1.00 29.33 155 LYS A C 1
ATOM 1290 O O . LYS A 1 155 ? 5.801 -14.416 4.930 1.00 29.95 155 LYS A O 1
ATOM 1296 N N . ALA A 1 156 ? 5.832 -16.097 6.433 1.00 27.48 156 ALA A N 1
ATOM 1297 C CA . ALA A 1 156 ? 4.961 -15.384 7.361 1.00 28.81 156 ALA A CA 1
ATOM 1298 C C . ALA A 1 156 ? 5.621 -14.101 7.845 1.00 28.01 156 ALA A C 1
ATOM 1299 O O . ALA A 1 156 ? 4.983 -13.046 7.912 1.00 30.25 156 ALA A O 1
ATOM 1301 N N . GLU A 1 157 ? 6.903 -14.180 8.206 1.00 26.94 157 GLU A N 1
ATOM 1302 C CA . GLU A 1 157 ? 7.625 -12.987 8.631 1.00 26.28 157 GLU A CA 1
ATOM 1303 C C . GLU A 1 157 ? 7.706 -11.962 7.506 1.00 25.13 157 GLU A C 1
ATOM 1304 O O . GLU A 1 157 ? 7.511 -10.764 7.740 1.00 25.55 157 GLU A O 1
ATOM 1310 N N . ILE A 1 158 ? 7.939 -12.420 6.275 1.00 24.11 158 ILE A N 1
ATOM 1311 C CA . ILE A 1 158 ? 7.997 -11.510 5.133 1.00 23.17 158 ILE A CA 1
ATOM 1312 C C . ILE A 1 158 ? 6.637 -10.866 4.899 1.00 27.27 158 ILE A C 1
ATOM 1313 O O . ILE A 1 158 ? 6.522 -9.639 4.747 1.00 25.26 158 ILE A O 1
ATOM 1318 N N . GLU A 1 159 ? 5.596 -11.691 4.944 1.00 25.47 159 GLU A N 1
ATOM 1319 C CA . GLU A 1 159 ? 4.232 -11.222 4.740 1.00 26.81 159 GLU A CA 1
ATOM 1320 C C . GLU A 1 159 ? 3.831 -10.224 5.819 1.00 31.07 159 GLU A C 1
ATOM 1321 O O . GLU A 1 159 ? 3.245 -9.182 5.525 1.00 28.17 159 GLU A O 1
ATOM 1327 N N . SER A 1 160 ? 4.159 -10.540 7.068 1.00 28.50 160 SER A N 1
ATOM 1328 C CA . SER A 1 160 ? 3.825 -9.659 8.183 1.00 35.00 160 SER A CA 1
ATOM 1329 C C . SER A 1 160 ? 4.551 -8.320 8.078 1.00 32.59 160 SER A C 1
ATOM 1330 O O . SER A 1 160 ? 3.986 -7.271 8.414 1.00 30.01 160 SER A O 1
ATOM 1333 N N . THR A 1 161 ? 5.794 -8.343 7.596 1.00 30.86 161 THR A N 1
ATOM 1334 C CA . THR A 1 161 ? 6.611 -7.134 7.516 1.00 29.59 161 THR A CA 1
ATOM 1335 C C . THR A 1 161 ? 6.192 -6.230 6.364 1.00 25.91 161 THR A C 1
ATOM 1336 O O . THR A 1 161 ? 6.095 -5.008 6.533 1.00 29.79 161 THR A O 1
ATOM 1340 N N . PHE A 1 162 ? 5.951 -6.794 5.180 1.00 27.26 162 PHE A N 1
ATOM 1341 C CA . PHE A 1 162 ? 5.791 -5.957 3.992 1.00 28.74 162 PHE A CA 1
ATOM 1342 C C . PHE A 1 162 ? 4.347 -5.789 3.521 1.00 30.48 162 PHE A C 1
ATOM 1343 O O . PHE A 1 162 ? 4.083 -4.879 2.726 1.00 34.31 162 PHE A O 1
ATOM 1351 N N A SER A 1 163 ? 3.418 -6.633 3.976 0.50 28.14 163 SER A N 1
ATOM 1352 N N B SER A 1 163 ? 3.409 -6.605 4.006 0.50 28.29 163 SER A N 1
ATOM 1353 C CA A SER A 1 163 ? 2.012 -6.435 3.626 0.50 29.51 163 SER A CA 1
ATOM 1354 C CA B SER A 1 163 ? 2.008 -6.435 3.620 0.50 29.50 163 SER A CA 1
ATOM 1355 C C A SER A 1 163 ? 1.439 -5.093 4.065 0.50 30.26 163 SER A C 1
ATOM 1356 C C B SER A 1 163 ? 1.376 -5.124 4.098 0.50 30.45 163 SER A C 1
ATOM 1357 O O A SER A 1 163 ? 0.587 -4.557 3.331 0.50 32.19 163 SER A O 1
ATOM 1358 O O B SER A 1 163 ? 0.445 -4.641 3.437 0.50 31.72 163 SER A O 1
ATOM 1363 N N . PRO A 1 164 ? 1.789 -4.522 5.225 1.00 30.74 164 PRO A N 1
ATOM 1364 C CA . PRO A 1 164 ? 1.139 -3.254 5.630 1.00 36.97 164 PRO A CA 1
ATOM 1365 C C . PRO A 1 164 ? 1.294 -2.117 4.634 1.00 35.52 164 PRO A C 1
ATOM 1366 O O . PRO A 1 164 ? 0.368 -1.307 4.484 1.00 39.34 164 PRO A O 1
ATOM 1370 N N . LEU A 1 165 ? 2.434 -2.026 3.950 1.00 29.81 165 LEU A N 1
ATOM 1371 C CA . LEU A 1 165 ? 2.677 -0.948 3.006 1.00 31.96 165 LEU A CA 1
ATOM 1372 C C . LEU A 1 165 ? 2.799 -1.408 1.558 1.00 33.82 165 LEU A C 1
ATOM 1373 O O . LEU A 1 165 ? 2.781 -0.561 0.659 1.00 38.05 165 LEU A O 1
ATOM 1378 N N . PHE A 1 166 ? 2.912 -2.710 1.300 1.00 31.04 166 PHE A N 1
ATOM 1379 C CA . PHE A 1 166 ? 3.165 -3.206 -0.047 1.00 28.51 166 PHE A CA 1
ATOM 1380 C C . PHE A 1 166 ? 2.146 -4.260 -0.440 1.00 32.66 166 PHE A C 1
ATOM 1381 O O . PHE A 1 166 ? 1.569 -4.950 0.410 1.00 33.64 166 PHE A O 1
ATOM 1389 N N . ASN A 1 167 ? 1.946 -4.391 -1.746 1.00 29.54 167 ASN A N 1
ATOM 1390 C CA . ASN A 1 167 ? 1.196 -5.511 -2.288 1.00 33.37 167 ASN A CA 1
ATOM 1391 C C . ASN A 1 167 ? 2.196 -6.596 -2.663 1.00 33.42 167 ASN A C 1
ATOM 1392 O O . ASN A 1 167 ? 3.120 -6.361 -3.451 1.00 31.78 167 ASN A O 1
ATOM 1397 N N . ILE A 1 168 ? 2.039 -7.762 -2.065 1.00 32.59 168 ILE A N 1
ATOM 1398 C CA . ILE A 1 168 ? 2.984 -8.847 -2.271 1.00 27.60 168 ILE A CA 1
ATOM 1399 C C . ILE A 1 168 ? 2.555 -9.591 -3.526 1.00 26.42 168 ILE A C 1
ATOM 1400 O O . ILE A 1 168 ? 1.396 -10.018 -3.637 1.00 27.29 168 ILE A O 1
ATOM 1405 N N . ILE A 1 169 ? 3.462 -9.700 -4.490 1.00 24.65 169 ILE A N 1
ATOM 1406 C CA . ILE A 1 169 ? 3.160 -10.420 -5.721 1.00 25.21 169 ILE A CA 1
ATOM 1407 C C . ILE A 1 169 ? 3.481 -11.898 -5.571 1.00 27.77 169 ILE A C 1
ATOM 1408 O O . ILE A 1 169 ? 2.634 -12.761 -5.832 1.00 28.30 169 ILE A O 1
ATOM 1413 N N . TYR A 1 170 ? 4.686 -12.198 -5.092 1.00 24.46 170 TYR A N 1
ATOM 1414 C CA . TYR A 1 170 ? 5.069 -13.563 -4.781 1.00 24.60 170 TYR A CA 1
ATOM 1415 C C . TYR A 1 170 ? 6.206 -13.556 -3.771 1.00 22.88 170 TYR A C 1
ATOM 1416 O O . TYR A 1 170 ? 6.909 -12.554 -3.600 1.00 21.82 170 TYR A O 1
ATOM 1425 N N . ILE A 1 171 ? 6.359 -14.688 -3.090 1.00 25.68 171 ILE A N 1
ATOM 1426 C CA . ILE A 1 171 ? 7.581 -15.042 -2.370 1.00 24.91 171 ILE A CA 1
ATOM 1427 C C . ILE A 1 171 ? 8.011 -16.399 -2.918 1.00 29.00 171 ILE A C 1
ATOM 1428 O O . ILE A 1 171 ? 7.336 -17.412 -2.679 1.00 29.90 171 ILE A O 1
ATOM 1433 N N . LYS A 1 172 ? 9.117 -16.420 -3.656 1.00 24.64 172 LYS A N 1
ATOM 1434 C CA . LYS A 1 172 ? 9.569 -17.582 -4.408 1.00 24.78 172 LYS A CA 1
ATOM 1435 C C . LYS A 1 172 ? 10.800 -18.203 -3.761 1.00 23.53 172 LYS A C 1
ATOM 1436 O O . LYS A 1 172 ? 11.692 -17.490 -3.289 1.00 24.10 172 LYS A O 1
ATOM 1442 N N . ASP A 1 173 ? 10.856 -19.529 -3.763 1.00 25.34 173 ASP A N 1
ATOM 1443 C CA . ASP A 1 173 ? 12.089 -20.222 -3.409 1.00 24.45 173 ASP A CA 1
ATOM 1444 C C . ASP A 1 173 ? 13.137 -19.961 -4.479 1.00 26.00 173 ASP A C 1
ATOM 1445 O O . ASP A 1 173 ? 12.885 -20.157 -5.671 1.00 31.03 173 ASP A O 1
ATOM 1450 N N . VAL A 1 174 ? 14.308 -19.496 -4.056 1.00 23.04 174 VAL A N 1
ATOM 1451 C CA . VAL A 1 174 ? 15.426 -19.307 -4.968 1.00 21.57 174 VAL A CA 1
ATOM 1452 C C . VAL A 1 174 ? 16.709 -19.760 -4.279 1.00 20.59 174 VAL A C 1
ATOM 1453 O O . VAL A 1 174 ? 16.678 -20.391 -3.216 1.00 26.44 174 VAL A O 1
ATOM 1457 N N . ILE A 1 175 ? 17.840 -19.470 -4.900 1.00 21.91 175 ILE A N 1
ATOM 1458 C CA . ILE A 1 175 ? 19.156 -19.796 -4.368 1.00 26.07 175 ILE A CA 1
ATOM 1459 C C . ILE A 1 175 ? 19.895 -18.492 -4.100 1.00 26.89 175 ILE A C 1
ATOM 1460 O O . ILE A 1 175 ? 19.706 -17.506 -4.822 1.00 27.92 175 ILE A O 1
ATOM 1465 N N . PHE A 1 176 ? 20.695 -18.468 -3.035 1.00 20.96 176 PHE A N 1
ATOM 1466 C CA . PHE A 1 176 ? 21.557 -17.339 -2.712 1.00 22.46 176 PHE A CA 1
ATOM 1467 C C . PHE A 1 176 ? 22.998 -17.811 -2.851 1.00 23.15 176 PHE A C 1
ATOM 1468 O O . PHE A 1 176 ? 23.395 -18.787 -2.204 1.00 26.85 176 PHE A O 1
ATOM 1476 N N . ASP A 1 177 ? 23.769 -17.154 -3.719 1.00 20.62 177 ASP A N 1
ATOM 1477 C CA . ASP A 1 177 ? 25.161 -17.553 -3.893 1.00 18.51 177 ASP A CA 1
ATOM 1478 C C . ASP A 1 177 ? 25.987 -16.989 -2.752 1.00 19.03 177 ASP A C 1
ATOM 1479 O O . ASP A 1 177 ? 25.807 -15.838 -2.342 1.00 20.92 177 ASP A O 1
ATOM 1484 N N . SER A 1 178 ? 26.905 -17.801 -2.244 1.00 18.95 178 SER A N 1
ATOM 1485 C CA . SER A 1 178 ? 27.686 -17.420 -1.081 1.00 23.08 178 SER A CA 1
ATOM 1486 C C . SER A 1 178 ? 29.120 -17.892 -1.250 1.00 25.39 178 SER A C 1
ATOM 1487 O O . SER A 1 178 ? 29.412 -18.861 -1.966 1.00 23.78 178 SER A O 1
ATOM 1490 N N . LEU A 1 179 ? 30.020 -17.214 -0.546 1.00 21.95 179 LEU A N 1
ATOM 1491 C CA . LEU A 1 179 ? 31.399 -17.674 -0.518 1.00 24.70 179 LEU A CA 1
ATOM 1492 C C . LEU A 1 179 ? 31.628 -18.799 0.479 1.00 26.50 179 LEU A C 1
ATOM 1493 O O . LEU A 1 179 ? 32.691 -19.424 0.432 1.00 30.76 179 LEU A O 1
ATOM 1498 N N . LEU A 1 180 ? 30.684 -19.068 1.373 1.00 28.13 180 LEU A N 1
ATOM 1499 C CA . LEU A 1 180 ? 30.872 -20.128 2.352 1.00 36.40 180 LEU A CA 1
ATOM 1500 C C . LEU A 1 180 ? 30.482 -21.480 1.754 1.00 38.02 180 LEU A C 1
ATOM 1501 O O . LEU A 1 180 ? 29.747 -21.558 0.767 1.00 35.83 180 LEU A O 1
ATOM 1506 N N . ASN A 1 181 ? 30.975 -22.549 2.385 1.00 43.36 181 ASN A N 1
ATOM 1507 C CA . ASN A 1 181 ? 31.085 -23.853 1.727 1.00 55.68 181 ASN A CA 1
ATOM 1508 C C . ASN A 1 181 ? 29.802 -24.332 1.061 1.00 59.75 181 ASN A C 1
ATOM 1509 O O . ASN A 1 181 ? 29.861 -24.728 -0.115 1.00 62.98 181 ASN A O 1
ATOM 1514 N N . PRO A 1 182 ? 28.632 -24.340 1.715 1.00 56.24 182 PRO A N 1
ATOM 1515 C CA . PRO A 1 182 ? 27.410 -24.499 0.926 1.00 54.53 182 PRO A CA 1
ATOM 1516 C C . PRO A 1 182 ? 27.202 -23.220 0.133 1.00 55.37 182 PRO A C 1
ATOM 1517 O O . PRO A 1 182 ? 26.378 -22.375 0.500 1.00 59.94 182 PRO A O 1
ATOM 1521 N N . GLY A 1 183 ? 27.982 -23.060 -0.942 1.00 50.62 183 GLY A N 1
ATOM 1522 C CA . GLY A 1 183 ? 27.966 -21.854 -1.757 1.00 44.99 183 GLY A CA 1
ATOM 1523 C C . GLY A 1 183 ? 26.615 -21.518 -2.342 1.00 42.35 183 GLY A C 1
ATOM 1524 O O . GLY A 1 183 ? 26.477 -20.469 -2.980 1.00 40.49 183 GLY A O 1
ATOM 1525 N N . ARG A 1 184 ? 25.629 -22.387 -2.158 1.00 41.78 184 ARG A N 1
ATOM 1526 C CA . ARG A 1 184 ? 24.254 -22.153 -2.577 1.00 44.09 184 ARG A CA 1
ATOM 1527 C C . ARG A 1 184 ? 23.375 -22.392 -1.358 1.00 42.30 184 ARG A C 1
ATOM 1528 O O . ARG A 1 184 ? 23.307 -23.514 -0.843 1.00 43.71 184 ARG A O 1
ATOM 1536 N N . ARG A 1 185 ? 22.741 -21.328 -0.880 1.00 36.83 185 ARG A N 1
ATOM 1537 C CA . ARG A 1 185 ? 21.893 -21.355 0.302 1.00 37.20 185 ARG A CA 1
ATOM 1538 C C . ARG A 1 185 ? 20.443 -21.192 -0.132 1.00 28.95 185 ARG A C 1
ATOM 1539 O O . ARG A 1 185 ? 20.154 -20.414 -1.046 1.00 26.53 185 ARG A O 1
ATOM 1547 N N . GLN A 1 186 ? 19.537 -21.926 0.516 1.00 25.10 186 GLN A N 1
ATOM 1548 C CA . GLN A 1 186 ? 18.116 -21.776 0.214 1.00 23.71 186 GLN A CA 1
ATOM 1549 C C . GLN A 1 186 ? 17.648 -20.378 0.595 1.00 23.56 186 GLN A C 1
ATOM 1550 O O . GLN A 1 186 ? 17.972 -19.861 1.666 1.00 23.76 186 GLN A O 1
ATOM 1556 N N . ALA A 1 187 ? 16.863 -19.773 -0.283 1.00 19.75 187 ALA A N 1
ATOM 1557 C CA . ALA A 1 187 ? 16.565 -18.356 -0.159 1.00 18.84 187 ALA A CA 1
ATOM 1558 C C . ALA A 1 187 ? 15.131 -18.094 -0.606 1.00 20.85 187 ALA A C 1
ATOM 1559 O O . ALA A 1 187 ? 14.483 -18.940 -1.236 1.00 21.43 187 ALA A O 1
ATOM 1561 N N . TYR A 1 188 ? 14.640 -16.905 -0.250 1.00 18.83 188 TYR A N 1
ATOM 1562 C CA . TYR A 1 188 ? 13.366 -16.376 -0.718 1.00 22.47 188 TYR A CA 1
ATOM 1563 C C . TYR A 1 188 ? 13.593 -15.130 -1.560 1.00 22.21 188 TYR A C 1
ATOM 1564 O O . TYR A 1 188 ? 14.441 -14.293 -1.231 1.00 20.55 188 TYR A O 1
ATOM 1573 N N . LEU A 1 189 ? 12.812 -14.990 -2.630 1.00 19.44 189 LEU A N 1
ATOM 1574 C CA . LEU A 1 189 ? 12.764 -13.754 -3.404 1.00 17.95 189 LEU A CA 1
ATOM 1575 C C . LEU A 1 189 ? 11.354 -13.188 -3.308 1.00 25.30 189 LEU A C 1
ATOM 1576 O O . LEU A 1 189 ? 10.388 -13.827 -3.747 1.00 23.35 189 LEU A O 1
ATOM 1581 N N . LEU A 1 190 ? 11.243 -12.012 -2.709 1.00 18.22 190 LEU A N 1
ATOM 1582 C CA . LEU A 1 190 ? 9.989 -11.290 -2.630 1.00 20.54 190 LEU A CA 1
ATOM 1583 C C . LEU A 1 190 ? 9.884 -10.324 -3.801 1.00 19.58 190 LEU A C 1
ATOM 1584 O O . LEU A 1 190 ? 10.814 -9.546 -4.065 1.00 19.95 190 LEU A O 1
ATOM 1589 N N . SER A 1 191 ? 8.749 -10.365 -4.488 1.00 19.60 191 SER A N 1
ATOM 1590 C CA . SER A 1 191 ? 8.356 -9.333 -5.435 1.00 20.98 191 SER A CA 1
ATOM 1591 C C . SER A 1 191 ? 7.171 -8.597 -4.831 1.00 24.74 191 SER A C 1
ATOM 1592 O O . SER A 1 191 ? 6.142 -9.215 -4.525 1.00 22.00 191 SER A O 1
ATOM 1595 N N . ALA A 1 192 ? 7.325 -7.292 -4.630 1.00 20.39 192 ALA A N 1
ATOM 1596 C CA . ALA A 1 192 ? 6.270 -6.494 -4.031 1.00 23.13 192 ALA A CA 1
ATOM 1597 C C . ALA A 1 192 ? 6.122 -5.199 -4.816 1.00 21.78 192 ALA A C 1
ATOM 1598 O O . ALA A 1 192 ? 7.029 -4.793 -5.547 1.00 23.76 192 ALA A O 1
ATOM 1600 N N . THR A 1 193 ? 4.957 -4.561 -4.681 1.00 23.24 193 THR A N 1
ATOM 1601 C CA . THR A 1 193 ? 4.692 -3.291 -5.359 1.00 29.26 193 THR A CA 1
ATOM 1602 C C . THR A 1 193 ? 4.128 -2.273 -4.379 1.00 31.11 193 THR A C 1
ATOM 1603 O O . THR A 1 193 ? 3.423 -2.618 -3.430 1.00 31.03 193 THR A O 1
ATOM 1607 N N . LYS A 1 194 ? 4.436 -1.004 -4.624 1.00 36.97 194 LYS A N 1
ATOM 1608 C CA . LYS A 1 194 ? 4.007 0.062 -3.727 1.00 39.56 194 LYS A CA 1
ATOM 1609 C C . LYS A 1 194 ? 2.489 0.224 -3.708 1.00 49.10 194 LYS A C 1
ATOM 1610 O O . LYS A 1 194 ? 1.867 0.457 -4.736 1.00 56.79 194 LYS A O 1
#

Organism: Methanosarcina acetivorans (strain ATCC 35395 / DSM 2834 / JCM 12185 / C2A) (NCBI:txid188937)

CATH classification: 3.40.50.150

Solvent-accessible surface area: 9850 Å² total; per-residue (Å²): 112,131,59,26,98,42,8,141,37,90,10,49,94,22,12,121,70,35,5,53,7,0,65,52,3,32,133,68,42,48,10,140,104,18,77,0,0,1,0,21,12,7,25,2,20,13,0,5,14,0,18,123,60,50,10,103,8,4,0,0,14,67,0,122,114,0,2,64,43,0,98,58,40,5,131,130,86,166,20,190,28,73,8,41,71,13,39,10,32,105,0,67,164,83,19,97,92,46,54,0,43,6,0,0,0,26,21,26,4,35,52,17,75,108,168,61,40,142,76,0,6,152,18,0,40,69,0,0,78,146,62,2,47,0,1,0,0,3,30,6,6,118,110,124,42,111,199,32,166,91,84,59,11,23,82,69,58,0,86,85,30,0,59,103,53,7,95,50,97,40,22,100,87,35,75,9,23,18,93,105,151,88,25,189,74,118,0,5,6,0,2,0,23,54

Foldseek 3Di:
DVVQVCLPDAAWQNDPADWVVLVVCLVVVNLAEEEEEEEQQFLPRSQQVSQVRHYAYEYEHQHVSRLVNNVVVCVVVVTDYHYYYDDLLPCVVVAPFQATQEYEYECPLLPQDPVCLQSNLVSVLGNHHAFHKYKYKWFEDPDPDQPDPPGGAYPVNVCVRNVVRWAWPDWDWDWRATNDDPRTGIMIITIITD